Protein AF-A0A8S1SRR5-F1 (afdb_monomer_lite)

pLDDT: mean 72.09, std 14.15, range [48.25, 91.44]

Radius of gyration: 59.0 Å; chains: 1; bounding box: 134×41×173 Å

Organism: NCBI:txid43138

Structure (mmCIF, N/CA/C/O backbone):
data_AF-A0A8S1SRR5-F1
#
_entry.id   AF-A0A8S1SRR5-F1
#
loop_
_atom_site.group_PDB
_atom_site.id
_atom_site.type_symbol
_atom_site.label_atom_id
_atom_site.label_alt_id
_atom_site.label_comp_id
_atom_site.label_asym_id
_atom_site.label_entity_id
_atom_site.label_seq_id
_atom_site.pdbx_PDB_ins_code
_atom_site.Cartn_x
_atom_site.Cartn_y
_atom_site.Cartn_z
_atom_site.occupancy
_atom_site.B_iso_or_equiv
_atom_site.auth_seq_id
_atom_site.auth_comp_id
_atom_site.auth_asym_id
_atom_site.auth_atom_id
_atom_site.pdbx_PDB_model_num
ATOM 1 N N . MET A 1 1 ? -70.258 -29.137 89.336 1.00 55.59 1 MET A N 1
ATOM 2 C CA . MET A 1 1 ? -69.838 -29.211 87.916 1.00 55.59 1 MET A CA 1
ATOM 3 C C . MET A 1 1 ? -68.770 -28.181 87.494 1.00 55.59 1 MET A C 1
ATOM 5 O O . MET A 1 1 ? -68.240 -28.345 86.404 1.00 55.59 1 MET A O 1
ATOM 9 N N . SER A 1 2 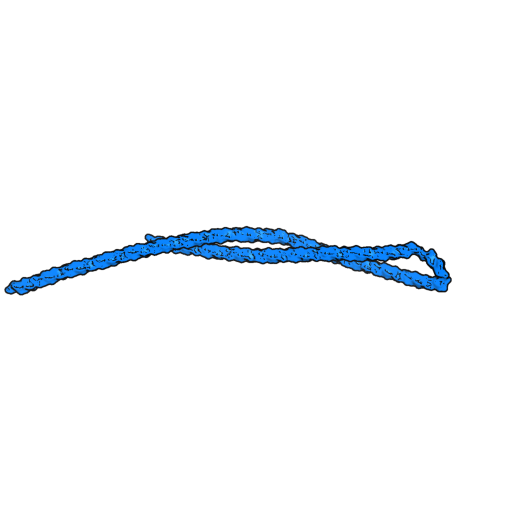? -68.366 -27.180 88.300 1.00 64.56 2 SER A N 1
ATOM 10 C CA . SER A 1 2 ? -67.502 -26.083 87.795 1.00 64.56 2 SER A CA 1
ATOM 11 C C . SER A 1 2 ? -66.008 -26.428 87.607 1.00 64.56 2 SER A C 1
ATOM 13 O O . SER A 1 2 ? -65.424 -26.042 86.601 1.00 64.56 2 SER A O 1
ATOM 15 N N . LYS A 1 3 ? -65.400 -27.259 88.471 1.00 63.78 3 LYS A N 1
ATOM 16 C CA . LYS A 1 3 ? -63.943 -27.543 88.429 1.00 63.78 3 LYS A CA 1
ATOM 17 C C . LYS A 1 3 ? -63.424 -28.133 87.105 1.00 63.78 3 LYS A C 1
ATOM 19 O O . LYS A 1 3 ? -62.281 -27.886 86.730 1.00 63.78 3 LYS A O 1
ATOM 24 N N . LYS A 1 4 ? -64.241 -28.915 86.386 1.00 69.44 4 LYS A N 1
ATOM 25 C CA . LYS A 1 4 ? -63.854 -29.544 85.105 1.00 69.44 4 LYS A CA 1
ATOM 26 C C . LYS A 1 4 ? -63.806 -28.520 83.960 1.00 69.44 4 LYS A C 1
ATOM 28 O O . LYS A 1 4 ? -62.911 -28.592 83.121 1.00 69.44 4 LYS A O 1
ATOM 33 N N . TYR A 1 5 ? -64.719 -27.547 83.982 1.00 71.50 5 TYR A N 1
ATOM 34 C CA . TYR A 1 5 ? -64.742 -26.419 83.050 1.00 71.50 5 TYR A CA 1
ATOM 35 C C . TYR A 1 5 ? -63.591 -25.443 83.316 1.00 71.50 5 TYR A C 1
ATOM 37 O O . TYR A 1 5 ? -62.945 -24.993 82.371 1.00 71.50 5 TYR A O 1
ATOM 45 N N . ASP A 1 6 ? -63.259 -25.197 84.585 1.00 74.75 6 ASP A N 1
ATOM 46 C CA . ASP A 1 6 ? -62.134 -24.331 84.961 1.00 74.75 6 ASP A CA 1
ATOM 47 C C . ASP A 1 6 ? -60.784 -24.914 84.504 1.00 74.75 6 ASP A C 1
ATOM 49 O O . ASP A 1 6 ? -59.963 -24.214 83.908 1.00 74.75 6 ASP A O 1
ATOM 53 N N . LEU A 1 7 ? -60.580 -26.227 84.670 1.00 79.50 7 LEU A N 1
ATOM 54 C CA . LEU A 1 7 ? -59.392 -26.939 84.177 1.00 79.50 7 LEU A CA 1
ATOM 55 C C . LEU A 1 7 ? -59.269 -26.916 82.646 1.00 79.50 7 LEU A C 1
ATOM 57 O O . LEU A 1 7 ? -58.166 -26.747 82.116 1.00 79.50 7 LEU A O 1
ATOM 61 N N . GLN A 1 8 ? -60.381 -27.074 81.924 1.00 81.62 8 GLN A N 1
ATOM 62 C CA . GLN A 1 8 ? -60.391 -26.952 80.463 1.00 81.62 8 GLN A CA 1
ATOM 63 C C . GLN A 1 8 ? -60.074 -25.523 80.020 1.00 81.62 8 GLN A C 1
ATOM 65 O O . GLN A 1 8 ? -59.258 -25.348 79.118 1.00 81.62 8 GLN A O 1
ATOM 70 N N . ARG A 1 9 ? -60.630 -24.508 80.691 1.00 80.69 9 ARG A N 1
ATOM 71 C CA . ARG A 1 9 ? -60.367 -23.091 80.408 1.00 80.69 9 ARG A CA 1
ATOM 72 C C . ARG A 1 9 ? -58.900 -22.718 80.636 1.00 80.69 9 ARG A C 1
ATOM 74 O O . ARG A 1 9 ? -58.311 -22.039 79.799 1.00 80.69 9 ARG A O 1
ATOM 81 N N . ILE A 1 10 ? -58.283 -23.215 81.711 1.00 84.62 10 ILE A N 1
ATOM 82 C CA . ILE A 1 10 ? -56.849 -23.020 81.989 1.00 84.62 10 ILE A CA 1
ATOM 83 C C . ILE A 1 10 ? -55.986 -23.666 80.894 1.00 84.62 10 ILE A C 1
ATOM 85 O O . ILE A 1 10 ? -55.061 -23.028 80.386 1.00 84.62 10 ILE A O 1
ATOM 89 N N . LYS A 1 11 ? -56.303 -24.900 80.473 1.00 88.31 11 LYS A N 1
ATOM 90 C CA . LYS A 1 11 ? -55.596 -25.570 79.365 1.00 88.31 11 LYS A CA 1
ATOM 91 C C . LYS A 1 11 ? -55.745 -24.810 78.045 1.00 88.31 11 LYS A C 1
ATOM 93 O O . LYS A 1 11 ? -54.753 -24.628 77.345 1.00 88.31 11 LYS A O 1
ATOM 98 N N . LEU A 1 12 ? -56.947 -24.328 77.730 1.00 86.62 12 LEU A N 1
ATOM 99 C CA . LEU A 1 12 ? -57.228 -23.571 76.506 1.00 86.62 12 LEU A CA 1
ATOM 100 C C . LEU A 1 12 ? -56.488 -22.229 76.479 1.00 86.62 12 LEU A C 1
ATOM 102 O O . LEU A 1 12 ? -55.897 -21.878 75.462 1.00 86.62 12 LEU A O 1
ATOM 106 N N . ASN A 1 13 ? -56.444 -21.517 77.607 1.00 90.31 13 ASN A N 1
ATOM 107 C CA . ASN A 1 13 ? -55.677 -20.277 77.732 1.00 90.31 13 ASN A CA 1
ATOM 108 C C . ASN A 1 13 ? -54.170 -20.519 77.586 1.00 90.31 13 ASN A C 1
ATOM 110 O O . ASN A 1 13 ? -53.487 -19.732 76.933 1.00 90.31 13 ASN A O 1
ATOM 114 N N . LYS A 1 14 ? -53.653 -21.628 78.131 1.00 91.12 14 LYS A N 1
ATOM 115 C CA . LYS A 1 14 ? -52.246 -22.020 77.962 1.00 91.12 14 LYS A CA 1
ATOM 116 C C . LYS A 1 14 ? -51.921 -22.352 76.502 1.00 91.12 14 LYS A C 1
ATOM 118 O O . LYS A 1 14 ? -50.908 -21.890 75.992 1.00 91.12 14 LYS A O 1
ATOM 123 N N . ILE A 1 15 ? -52.802 -23.080 75.813 1.00 90.06 15 ILE A N 1
ATOM 124 C CA . ILE A 1 15 ? -52.666 -23.365 74.375 1.00 90.06 15 ILE A CA 1
ATOM 125 C C . ILE A 1 15 ? -52.706 -22.069 73.557 1.00 90.06 15 ILE A C 1
ATOM 127 O O . ILE A 1 15 ? -51.853 -21.872 72.697 1.00 90.06 15 ILE A O 1
ATOM 131 N N . LYS A 1 16 ? -53.644 -21.160 73.849 1.00 90.56 16 LYS A N 1
ATOM 132 C CA . LYS A 1 16 ? -53.756 -19.860 73.171 1.00 9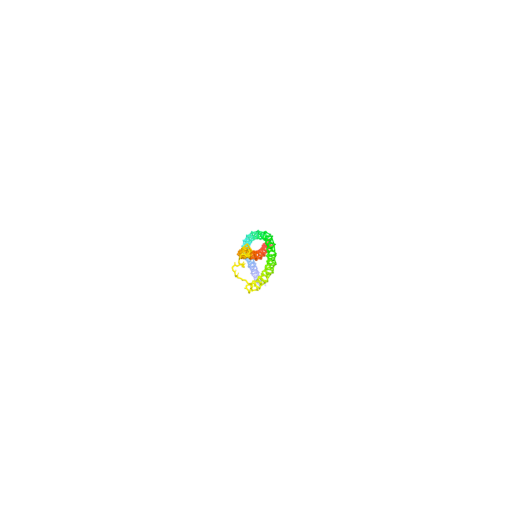0.56 16 LYS A CA 1
ATOM 133 C C . LYS A 1 16 ? -52.498 -19.007 73.355 1.00 90.56 16 LYS A C 1
ATOM 135 O O . LYS A 1 16 ? -52.005 -18.459 72.375 1.00 90.56 16 LYS A O 1
ATOM 140 N N . SER A 1 17 ? -51.973 -18.940 74.579 1.00 89.12 17 SER A N 1
ATOM 141 C CA . SER A 1 17 ? -50.723 -18.236 74.890 1.00 89.12 17 SER A CA 1
ATOM 142 C C . SER A 1 17 ? -49.547 -18.824 74.104 1.00 89.12 17 SER A C 1
ATOM 144 O O . SER A 1 17 ? -48.850 -18.102 73.398 1.00 89.12 17 SER A O 1
ATOM 146 N N . ASN A 1 18 ? -49.401 -20.154 74.115 1.00 90.50 18 ASN A N 1
ATOM 147 C CA . ASN A 1 18 ? -48.349 -20.836 73.363 1.00 90.50 18 ASN A CA 1
ATOM 148 C C . ASN A 1 18 ? -48.462 -20.582 71.851 1.00 90.50 18 ASN A C 1
ATOM 150 O O . ASN A 1 18 ? -47.459 -20.298 71.206 1.00 90.50 18 ASN A O 1
ATOM 154 N N . LEU A 1 19 ? -49.671 -20.643 71.279 1.00 90.69 19 LEU A N 1
ATOM 155 C CA . LEU A 1 19 ? -49.903 -20.351 69.859 1.00 90.69 19 LEU A CA 1
ATOM 156 C C . LEU A 1 19 ? -49.545 -18.905 69.503 1.00 90.69 19 LEU A C 1
ATOM 158 O O . LEU A 1 19 ? -48.938 -18.673 68.462 1.00 90.69 19 LEU A O 1
ATOM 162 N N . GLN A 1 20 ? -49.869 -17.937 70.364 1.00 89.62 20 GLN A N 1
ATOM 163 C CA . GLN A 1 20 ? -49.466 -16.543 70.163 1.00 89.62 20 GLN A CA 1
ATOM 164 C C . GLN A 1 20 ? -47.943 -16.388 70.179 1.00 89.62 20 GLN A C 1
ATOM 166 O O . GLN A 1 20 ? -47.402 -15.713 69.303 1.00 89.62 20 GLN A O 1
ATOM 171 N N . SER A 1 21 ? -47.249 -17.057 71.104 1.00 88.50 21 SER A N 1
ATOM 172 C CA . SER A 1 21 ? -45.784 -17.078 71.130 1.00 88.50 21 SER A CA 1
ATOM 173 C C . SER A 1 21 ? -45.191 -17.725 69.874 1.00 88.50 21 SER A C 1
ATOM 175 O O . SER A 1 21 ? -44.248 -17.180 69.310 1.00 88.50 21 SER A O 1
ATOM 177 N N . TYR A 1 22 ? -45.763 -18.828 69.377 1.00 90.44 22 TYR A N 1
ATOM 178 C CA . TYR A 1 22 ? -45.315 -19.454 68.125 1.00 90.44 22 TYR A CA 1
ATOM 179 C C . TYR A 1 22 ? -45.523 -18.548 66.910 1.00 90.44 22 TYR A C 1
ATOM 181 O O . TYR A 1 22 ? -44.626 -18.433 66.081 1.00 90.44 22 TYR A O 1
ATOM 189 N N . ILE A 1 23 ? -46.668 -17.868 66.813 1.00 88.31 23 ILE A N 1
ATOM 190 C CA . ILE A 1 23 ? -46.940 -16.916 65.726 1.00 88.31 23 ILE A CA 1
ATOM 191 C C . ILE A 1 23 ? -45.944 -15.752 65.764 1.00 88.31 23 ILE A C 1
ATOM 193 O O . ILE A 1 23 ? -45.425 -15.357 64.722 1.00 88.31 23 ILE A O 1
ATOM 197 N N . GLN A 1 24 ? -45.643 -15.215 66.951 1.00 87.75 24 GLN A N 1
ATOM 198 C CA . GLN A 1 24 ? -44.632 -14.165 67.106 1.00 87.75 24 GLN A CA 1
ATOM 199 C C . GLN A 1 24 ? -43.242 -14.647 66.689 1.00 87.75 24 GLN A C 1
ATOM 201 O O . GLN A 1 24 ? -42.544 -13.925 65.980 1.00 87.75 24 GLN A O 1
ATOM 206 N N . LEU A 1 25 ? -42.869 -15.869 67.076 1.00 89.88 25 LEU A N 1
ATOM 207 C CA . LEU A 1 25 ? -41.586 -16.465 66.718 1.00 89.88 25 LEU A CA 1
ATOM 208 C C . LEU A 1 25 ? -41.464 -16.655 65.200 1.00 89.88 25 LEU A C 1
ATOM 210 O O . LEU A 1 25 ? -40.480 -16.226 64.615 1.00 89.88 25 LEU A O 1
ATOM 214 N N . ILE A 1 26 ? -42.498 -17.201 64.551 1.00 87.19 26 ILE A N 1
ATOM 215 C CA . ILE A 1 26 ? -42.546 -17.388 63.091 1.00 87.19 26 ILE A CA 1
ATOM 216 C C . ILE A 1 26 ? -42.462 -16.043 62.362 1.00 87.19 26 ILE A C 1
ATOM 218 O O . ILE A 1 26 ? -41.683 -15.900 61.421 1.00 87.19 26 ILE A O 1
ATOM 222 N N . ASN A 1 27 ? -43.229 -15.040 62.801 1.00 88.00 27 ASN A N 1
ATOM 223 C CA . ASN A 1 27 ? -43.183 -13.706 62.204 1.00 88.00 27 ASN A CA 1
ATOM 224 C C . ASN A 1 27 ? -41.798 -13.071 62.345 1.00 88.00 27 ASN A C 1
ATOM 226 O O . ASN A 1 27 ? -41.310 -12.467 61.392 1.00 88.00 27 ASN A O 1
ATOM 230 N N . PHE A 1 28 ? -41.158 -13.228 63.506 1.00 90.19 28 PHE A N 1
ATOM 231 C CA . PHE A 1 28 ? -39.794 -12.761 63.724 1.00 90.19 28 PHE A CA 1
ATOM 232 C C . PHE A 1 28 ? -38.819 -13.449 62.762 1.00 90.19 28 PHE A C 1
ATOM 234 O O . PHE A 1 28 ? -38.109 -12.750 62.045 1.00 90.19 28 PHE A O 1
ATOM 241 N N . THR A 1 29 ? -38.862 -14.784 62.658 1.00 89.56 29 THR A N 1
ATOM 242 C CA . THR A 1 29 ? -37.992 -15.563 61.761 1.00 89.56 29 THR A CA 1
ATOM 243 C C . THR A 1 29 ? -38.164 -15.166 60.292 1.00 89.56 29 THR A C 1
ATOM 245 O O . THR A 1 29 ? -37.177 -14.897 59.609 1.00 89.56 29 THR A O 1
ATOM 248 N N . ILE A 1 30 ? -39.407 -15.040 59.810 1.00 89.12 30 ILE A N 1
ATOM 249 C CA . ILE A 1 30 ? -39.697 -14.633 58.423 1.00 89.12 30 ILE A CA 1
ATOM 250 C C . ILE A 1 30 ? -39.170 -13.220 58.139 1.00 89.12 30 ILE A C 1
ATOM 252 O O . ILE A 1 30 ? -38.653 -12.954 57.052 1.00 89.12 30 ILE A O 1
ATOM 256 N N . LEU A 1 31 ? -39.316 -12.292 59.088 1.00 88.25 31 LEU A N 1
ATOM 257 C CA . LEU A 1 31 ? -38.821 -10.924 58.930 1.00 88.25 31 LEU A CA 1
ATOM 258 C C . LEU A 1 31 ? -37.291 -10.879 58.897 1.00 88.25 31 LEU A C 1
ATOM 260 O O . LEU A 1 31 ? -36.741 -10.179 58.045 1.00 88.25 31 LEU A O 1
ATOM 264 N N . THR A 1 32 ? -36.612 -11.647 59.755 1.00 87.56 32 THR A N 1
ATOM 265 C CA . THR A 1 32 ? -35.145 -11.751 59.745 1.00 87.56 32 THR A CA 1
ATOM 266 C C . THR A 1 32 ? -34.622 -12.365 58.450 1.00 87.56 32 THR A C 1
ATOM 268 O O . THR A 1 32 ? -33.772 -11.762 57.804 1.00 87.56 32 THR A O 1
ATOM 271 N N . GLU A 1 33 ? -35.200 -13.473 57.978 1.00 86.56 33 GLU A N 1
ATOM 272 C CA . GLU A 1 33 ? -34.776 -14.108 56.721 1.00 86.56 33 GLU A CA 1
ATOM 273 C C . GLU A 1 33 ? -34.986 -13.191 55.509 1.00 86.56 33 GLU A C 1
ATOM 275 O O . GLU A 1 33 ? -34.150 -13.127 54.604 1.00 86.56 33 GLU A O 1
ATOM 280 N N . ARG A 1 34 ? -36.091 -12.433 55.483 1.00 87.31 34 ARG A N 1
ATOM 281 C CA . ARG A 1 34 ? -36.328 -11.425 54.440 1.00 87.31 34 ARG A CA 1
ATOM 282 C C . ARG A 1 34 ? -35.309 -10.291 54.506 1.00 87.31 34 ARG A C 1
ATOM 284 O O . ARG A 1 34 ? -34.843 -9.860 53.452 1.00 87.31 34 ARG A O 1
ATOM 291 N N . ALA A 1 35 ? -34.973 -9.809 55.701 1.00 85.75 35 ALA A N 1
ATOM 292 C CA . ALA A 1 35 ? -33.974 -8.759 55.884 1.00 85.75 35 ALA A CA 1
ATOM 293 C C . ALA A 1 35 ? -32.585 -9.217 55.410 1.00 85.75 35 ALA A C 1
ATOM 295 O O . ALA A 1 35 ? -31.948 -8.505 54.629 1.00 85.75 35 ALA A O 1
ATOM 296 N N . ASP A 1 36 ? -32.175 -10.433 55.774 1.00 89.00 36 ASP A N 1
ATOM 297 C CA . ASP A 1 36 ? -30.911 -11.033 55.336 1.00 89.00 36 ASP A CA 1
ATOM 298 C C . ASP A 1 36 ? -30.881 -11.218 53.812 1.00 89.00 36 ASP A C 1
ATOM 300 O O . ASP A 1 36 ? -29.907 -10.849 53.153 1.00 89.00 36 ASP A O 1
ATOM 304 N N . ASN A 1 37 ? -31.978 -11.695 53.210 1.00 90.31 37 ASN A N 1
ATOM 305 C CA . ASN A 1 37 ? -32.093 -11.836 51.755 1.00 90.31 37 ASN A CA 1
ATOM 306 C C . ASN A 1 37 ? -31.961 -10.482 51.032 1.00 90.31 37 ASN A C 1
ATOM 308 O O . ASN A 1 37 ? -31.253 -10.375 50.029 1.00 90.31 37 ASN A O 1
ATOM 312 N N . VAL A 1 38 ? -32.596 -9.427 51.555 1.00 88.62 38 VAL A N 1
ATOM 313 C CA . VAL A 1 38 ? -32.473 -8.061 51.016 1.00 88.62 38 VAL A CA 1
ATOM 314 C C . VAL A 1 38 ? -31.041 -7.544 51.153 1.00 88.62 38 VAL A C 1
ATOM 316 O O . VAL A 1 38 ? -30.519 -6.934 50.215 1.00 88.62 38 VAL A O 1
ATOM 319 N N . GLN A 1 39 ? -30.379 -7.800 52.281 1.00 91.12 39 GLN A N 1
ATOM 320 C CA . GLN A 1 39 ? -28.994 -7.392 52.503 1.00 91.12 39 GLN A CA 1
ATOM 321 C C . GLN A 1 39 ? -28.031 -8.099 51.543 1.00 91.12 39 GLN A C 1
ATOM 323 O O . GLN A 1 39 ? -27.199 -7.429 50.923 1.00 91.12 39 GLN A O 1
ATOM 328 N N . LEU A 1 40 ? -28.184 -9.412 51.357 1.00 87.75 40 LEU A N 1
ATOM 329 C CA . LEU A 1 40 ? -27.392 -10.199 50.411 1.00 87.75 40 LEU A CA 1
ATOM 330 C C . LEU A 1 40 ? -27.614 -9.730 48.970 1.00 87.75 40 LEU A C 1
ATOM 332 O O . LEU A 1 40 ? -26.646 -9.494 48.250 1.00 87.75 40 LEU A O 1
ATOM 336 N N . LYS A 1 41 ? -28.867 -9.483 48.563 1.00 88.25 41 LYS A N 1
ATOM 337 C CA . LYS A 1 41 ? -29.174 -8.904 47.242 1.00 88.25 41 LYS A CA 1
ATOM 338 C C . LYS A 1 41 ? -28.542 -7.527 47.056 1.00 88.25 41 LYS A C 1
ATOM 340 O O . LYS A 1 41 ? -27.978 -7.245 46.004 1.00 88.25 41 LYS A O 1
ATOM 345 N N . LYS A 1 42 ? -28.575 -6.669 48.080 1.00 88.38 42 LYS A N 1
ATOM 346 C CA . LYS A 1 42 ? -27.950 -5.338 48.030 1.00 88.38 42 LYS A CA 1
ATOM 347 C C . LYS A 1 42 ? -26.428 -5.424 47.909 1.00 88.38 42 LYS A C 1
ATOM 349 O O . LYS A 1 42 ? -25.829 -4.591 47.230 1.00 88.38 42 LYS A O 1
ATOM 354 N N . GLN A 1 43 ? -25.798 -6.399 48.562 1.00 86.69 43 GLN A N 1
ATOM 355 C CA . GLN A 1 43 ? -24.367 -6.664 48.402 1.00 86.69 43 GLN A CA 1
ATOM 356 C C . GLN A 1 43 ? -24.052 -7.187 46.996 1.00 86.69 43 GLN A C 1
ATOM 358 O O . GLN A 1 43 ? -23.150 -6.641 46.366 1.00 86.69 43 GLN A O 1
ATOM 363 N N . ALA A 1 44 ? -24.841 -8.135 46.478 1.00 84.06 44 ALA A N 1
ATOM 364 C CA . ALA A 1 44 ? -24.687 -8.681 45.129 1.00 84.06 44 ALA A CA 1
ATOM 365 C C . ALA A 1 44 ? -24.772 -7.588 44.045 1.00 84.06 44 ALA A C 1
ATOM 367 O O . ALA A 1 44 ? -23.864 -7.464 43.222 1.00 84.06 44 ALA A O 1
ATOM 368 N N . ILE A 1 45 ? -25.780 -6.710 44.122 1.00 82.75 45 ILE A N 1
ATOM 369 C CA . ILE A 1 45 ? -25.942 -5.570 43.201 1.00 82.75 45 ILE A CA 1
ATOM 370 C C . ILE A 1 45 ? -24.739 -4.617 43.278 1.00 82.75 45 ILE A C 1
ATOM 372 O O . ILE A 1 45 ? -24.255 -4.129 42.258 1.00 82.75 45 ILE A O 1
ATOM 376 N N . LYS A 1 46 ? -24.212 -4.349 44.483 1.00 84.00 46 LYS A N 1
ATOM 377 C CA . LYS A 1 46 ? -23.014 -3.507 44.644 1.00 84.00 46 LYS A CA 1
ATOM 378 C C . LYS A 1 46 ? -21.782 -4.139 43.999 1.00 84.00 46 LYS A C 1
ATOM 380 O O . LYS A 1 46 ? -21.021 -3.422 43.351 1.00 84.00 46 LYS A O 1
ATOM 385 N N . SER A 1 47 ? -21.573 -5.444 44.174 1.00 82.56 47 SER A N 1
ATOM 386 C CA . SER A 1 47 ? -20.455 -6.147 43.537 1.00 82.56 47 SER A CA 1
ATOM 387 C C . SER A 1 47 ? -20.580 -6.162 42.016 1.00 82.56 47 SER A C 1
ATOM 389 O O . SER A 1 47 ? -19.601 -5.864 41.335 1.00 82.56 47 SER A O 1
ATOM 391 N N . GLU A 1 48 ? -21.775 -6.409 41.478 1.00 83.88 48 GLU A N 1
ATOM 392 C CA . GLU A 1 48 ? -22.028 -6.354 40.034 1.00 83.88 48 GLU A CA 1
ATOM 393 C C . GLU A 1 48 ? -21.760 -4.955 39.470 1.00 83.88 48 GLU A C 1
ATOM 395 O O . GLU A 1 48 ? -21.051 -4.819 38.476 1.00 83.88 48 GLU A O 1
ATOM 400 N N . ALA A 1 49 ? -22.215 -3.896 40.146 1.00 80.69 49 ALA A N 1
ATOM 401 C CA . ALA A 1 49 ? -21.964 -2.521 39.713 1.00 80.69 49 ALA A CA 1
ATOM 402 C C . ALA A 1 49 ? -20.464 -2.167 39.662 1.00 80.69 49 ALA A C 1
ATOM 404 O O . ALA A 1 49 ? -20.038 -1.426 38.774 1.00 80.69 49 ALA A O 1
ATOM 405 N N . ILE A 1 50 ? -19.646 -2.692 40.585 1.00 85.94 50 ILE A N 1
ATOM 406 C CA . ILE A 1 50 ? -18.183 -2.510 40.562 1.00 85.94 50 ILE A CA 1
ATOM 407 C C . ILE A 1 50 ? -17.570 -3.234 39.357 1.00 85.94 50 ILE A C 1
ATOM 409 O O . ILE A 1 50 ? -16.711 -2.666 38.677 1.00 85.94 50 ILE A O 1
ATOM 413 N N . ILE A 1 51 ? -18.023 -4.458 39.073 1.00 85.06 51 ILE A N 1
ATOM 414 C CA . ILE A 1 51 ? -17.560 -5.248 37.925 1.00 85.06 51 ILE A CA 1
ATOM 415 C C . ILE A 1 51 ? -17.912 -4.536 36.615 1.00 85.06 51 ILE A C 1
ATOM 417 O O . ILE A 1 51 ? -17.023 -4.323 35.792 1.00 85.06 51 ILE A O 1
ATOM 421 N N . PHE A 1 52 ? -19.158 -4.083 36.450 1.00 83.19 52 PHE A N 1
ATOM 422 C CA . PHE A 1 52 ? -19.584 -3.349 35.255 1.00 83.19 52 PHE A CA 1
ATOM 423 C C . PHE A 1 52 ? -18.832 -2.031 35.077 1.00 83.19 52 PHE A C 1
ATOM 425 O O . PHE A 1 52 ? -18.450 -1.681 33.959 1.00 83.19 52 PHE A O 1
ATOM 432 N N . LYS A 1 53 ? -18.555 -1.311 36.171 1.00 85.62 53 LYS A N 1
ATOM 433 C CA . LYS A 1 53 ? -17.738 -0.094 36.116 1.00 85.62 53 LYS A CA 1
ATOM 434 C C . LYS A 1 53 ? -16.325 -0.391 35.614 1.00 85.62 53 LYS A C 1
ATOM 436 O O . LYS A 1 53 ? -15.845 0.312 34.730 1.00 85.62 53 LYS A O 1
ATOM 441 N N . LYS A 1 54 ? -15.690 -1.449 36.126 1.00 87.00 54 LYS A N 1
ATOM 442 C CA . LYS A 1 54 ? -14.360 -1.867 35.670 1.00 87.00 54 LYS A CA 1
ATOM 443 C C . LYS A 1 54 ? -14.374 -2.275 34.194 1.00 87.00 54 LYS A C 1
ATOM 445 O O . LYS A 1 54 ? -13.568 -1.768 33.427 1.00 87.00 54 LYS A O 1
ATOM 450 N N . GLN A 1 55 ? -15.339 -3.099 33.780 1.00 84.31 55 GLN A N 1
ATOM 451 C CA . GLN A 1 55 ? -15.505 -3.502 32.378 1.00 84.31 55 GLN A CA 1
ATOM 452 C C . GLN A 1 55 ? -15.693 -2.297 31.447 1.00 84.31 55 GLN A C 1
ATOM 454 O O . GLN A 1 55 ? -15.123 -2.259 30.361 1.00 84.31 55 GLN A O 1
ATOM 459 N N . LYS A 1 56 ? -16.452 -1.282 31.875 1.00 85.38 56 LYS A N 1
ATOM 460 C CA . LYS A 1 56 ? -16.623 -0.029 31.129 1.00 85.38 56 LYS A CA 1
ATOM 461 C C . LYS A 1 56 ? -15.308 0.731 30.966 1.00 85.38 56 LYS A C 1
ATOM 463 O O . LYS A 1 56 ? -15.041 1.242 29.877 1.00 85.38 56 LYS A O 1
ATOM 468 N N . ASP A 1 57 ? -14.516 0.837 32.028 1.00 87.56 57 ASP A N 1
ATOM 469 C CA . ASP A 1 57 ? -13.220 1.515 31.978 1.00 87.56 57 ASP A CA 1
ATOM 470 C C . ASP A 1 57 ? -12.235 0.748 31.077 1.00 87.56 57 ASP A C 1
ATOM 472 O O . ASP A 1 57 ? -11.567 1.364 30.244 1.00 87.56 57 ASP A O 1
ATOM 476 N N . ASP A 1 58 ? -12.226 -0.585 31.155 1.00 88.56 58 ASP A N 1
ATOM 477 C CA . ASP A 1 58 ? -11.412 -1.459 30.302 1.00 88.56 58 ASP A CA 1
ATOM 478 C C . ASP A 1 58 ? -11.791 -1.303 28.816 1.00 88.56 58 ASP A C 1
ATOM 480 O O . ASP A 1 58 ? -10.926 -1.014 27.986 1.00 88.56 58 ASP A O 1
ATOM 484 N N . ILE A 1 59 ? -13.089 -1.354 28.487 1.00 83.25 59 ILE A N 1
ATOM 485 C CA . ILE A 1 59 ? -13.613 -1.115 27.129 1.00 83.25 59 ILE A CA 1
ATOM 486 C C . ILE A 1 59 ? -13.223 0.277 26.615 1.00 83.25 59 ILE A C 1
ATOM 488 O O . ILE A 1 59 ? -12.828 0.444 25.459 1.00 83.25 59 ILE A O 1
ATOM 492 N N . LYS A 1 60 ? -13.319 1.306 27.463 1.00 87.38 60 LYS A N 1
ATOM 493 C CA . LYS A 1 60 ? -12.952 2.676 27.086 1.00 87.38 60 LYS A CA 1
ATOM 494 C C . LYS A 1 60 ? -11.455 2.793 26.791 1.00 87.38 60 LYS A C 1
ATOM 496 O O . LYS A 1 60 ? -11.074 3.494 25.850 1.00 87.38 60 LYS A O 1
ATOM 501 N N . ASN A 1 61 ? -10.619 2.118 27.574 1.00 91.19 61 ASN A N 1
ATOM 502 C CA . ASN A 1 61 ? -9.176 2.086 27.361 1.00 91.19 61 ASN A CA 1
ATOM 503 C C . ASN A 1 61 ? -8.824 1.362 26.059 1.00 91.19 61 ASN A C 1
ATOM 505 O O . ASN A 1 61 ? -8.076 1.910 25.249 1.00 91.19 61 ASN A O 1
ATOM 509 N N . GLU A 1 62 ? -9.420 0.198 25.806 1.00 88.81 62 GLU A N 1
ATOM 510 C CA . GLU A 1 62 ? -9.214 -0.562 24.569 1.00 88.81 62 GLU A CA 1
ATOM 511 C C . GLU A 1 62 ? -9.664 0.235 23.334 1.00 88.81 62 GLU A C 1
ATOM 513 O O . GLU A 1 62 ? -8.919 0.363 22.357 1.00 88.81 62 GLU A O 1
ATOM 518 N N . LYS A 1 63 ? -10.824 0.900 23.414 1.00 87.00 63 LYS A N 1
ATOM 519 C CA . LYS A 1 63 ? -11.299 1.808 22.363 1.00 87.00 63 LYS A CA 1
ATOM 520 C C . LYS A 1 63 ? -10.284 2.917 22.066 1.00 87.00 63 LYS A C 1
ATOM 522 O O . LYS A 1 63 ? -10.029 3.218 20.900 1.00 87.00 63 LYS A O 1
ATOM 527 N N . ASN A 1 64 ? -9.699 3.536 23.093 1.00 90.75 64 ASN A N 1
ATOM 528 C CA . ASN A 1 64 ? -8.707 4.599 22.906 1.00 90.75 64 ASN A CA 1
ATOM 529 C C . ASN A 1 64 ? -7.446 4.095 22.191 1.00 90.75 64 ASN A C 1
ATOM 531 O O . ASN A 1 64 ? -6.930 4.803 21.322 1.00 90.75 64 ASN A O 1
ATOM 535 N N . VAL A 1 65 ? -6.978 2.886 22.516 1.00 91.44 65 VAL A N 1
ATOM 536 C CA . VAL A 1 65 ? -5.840 2.248 21.831 1.00 91.44 65 VAL A CA 1
ATOM 537 C C . VAL A 1 65 ? -6.152 2.071 20.345 1.00 91.44 65 VAL A C 1
ATOM 539 O O . VAL A 1 65 ? -5.399 2.551 19.499 1.00 91.44 65 VAL A O 1
ATOM 542 N N . ILE A 1 66 ? -7.318 1.513 20.016 1.00 83.00 66 ILE A N 1
ATOM 543 C CA . ILE A 1 66 ? -7.746 1.297 18.625 1.00 83.00 66 ILE A CA 1
ATOM 544 C C . ILE A 1 66 ? -7.895 2.620 17.862 1.00 83.00 66 ILE A C 1
ATOM 546 O O . ILE A 1 66 ? -7.522 2.722 16.691 1.00 83.00 66 ILE A O 1
ATOM 550 N N . VAL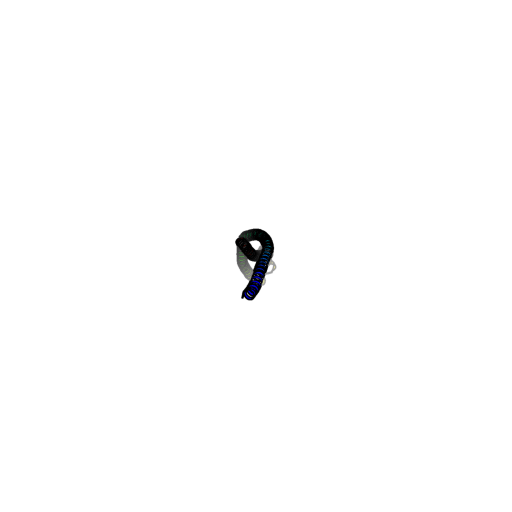 A 1 67 ? -8.403 3.674 18.507 1.00 89.12 67 VAL A N 1
ATOM 551 C CA . VAL A 1 67 ? -8.491 5.011 17.895 1.00 89.12 67 VAL A CA 1
ATOM 552 C C . VAL A 1 67 ? -7.100 5.570 17.581 1.00 89.12 67 VAL A C 1
ATOM 554 O O . VAL A 1 67 ? -6.909 6.179 16.523 1.00 89.12 67 VAL A O 1
ATOM 557 N N . GLN A 1 68 ? -6.121 5.375 18.467 1.00 90.94 68 GLN A N 1
ATOM 558 C CA . GLN A 1 68 ? -4.738 5.784 18.211 1.00 90.94 68 GLN A CA 1
ATOM 559 C C . GLN A 1 68 ? -4.111 4.976 17.069 1.00 90.94 68 GLN A C 1
ATOM 561 O O . GLN A 1 68 ? -3.464 5.565 16.202 1.00 90.94 68 GLN A O 1
ATOM 566 N N . GLU A 1 69 ? -4.338 3.664 17.020 1.00 88.56 69 GLU A N 1
ATOM 567 C CA . GLU A 1 69 ? -3.896 2.809 15.912 1.00 88.56 69 GLU A CA 1
ATOM 568 C C . GLU A 1 69 ? -4.507 3.247 14.577 1.00 88.56 69 GLU A C 1
ATOM 570 O O . GLU A 1 69 ? -3.786 3.420 13.598 1.00 88.56 69 GLU A O 1
ATOM 575 N N . ASN A 1 70 ? -5.805 3.559 14.541 1.00 87.62 70 ASN A N 1
ATOM 576 C CA . ASN A 1 70 ? -6.470 4.060 13.336 1.00 87.62 70 ASN A CA 1
ATOM 577 C C . ASN A 1 70 ? -5.855 5.385 12.848 1.00 87.62 70 ASN A C 1
ATOM 579 O O . ASN A 1 70 ? -5.654 5.579 11.648 1.00 87.62 70 ASN A O 1
ATOM 583 N N . ARG A 1 71 ? -5.480 6.291 13.765 1.00 89.50 71 ARG A N 1
ATOM 584 C CA . ARG A 1 71 ? -4.761 7.526 13.399 1.00 89.50 71 ARG A CA 1
ATOM 585 C C . ARG A 1 71 ? -3.399 7.231 12.770 1.00 89.50 71 ARG A C 1
ATOM 587 O O . ARG A 1 71 ? -3.071 7.873 11.775 1.00 89.50 71 ARG A O 1
ATOM 594 N N . LYS A 1 72 ? -2.646 6.267 13.311 1.00 89.12 72 LYS A N 1
ATOM 595 C CA . LYS A 1 72 ? -1.356 5.837 12.744 1.00 89.12 72 LYS A CA 1
ATOM 596 C C . LYS A 1 72 ? -1.538 5.251 11.346 1.00 89.12 72 LYS A C 1
ATOM 598 O O . LYS A 1 72 ? -0.900 5.728 10.415 1.00 89.12 72 LYS A O 1
ATOM 603 N N . ILE A 1 73 ? -2.481 4.324 11.166 1.00 80.19 73 ILE A N 1
ATOM 604 C CA . ILE A 1 73 ? -2.773 3.737 9.847 1.00 80.19 73 ILE A CA 1
ATOM 605 C C . ILE A 1 73 ? -3.203 4.818 8.850 1.00 80.19 73 ILE A C 1
ATOM 607 O O . ILE A 1 73 ? -2.756 4.819 7.708 1.00 80.19 73 ILE A O 1
ATOM 611 N N . LYS A 1 74 ? -4.019 5.792 9.269 1.00 87.88 74 LYS A N 1
ATOM 612 C CA . LYS A 1 74 ? -4.399 6.921 8.408 1.00 87.88 74 LYS A CA 1
ATOM 613 C C . LYS A 1 74 ? -3.184 7.746 7.959 1.00 87.88 74 LYS A C 1
ATOM 615 O O . LYS A 1 74 ? -3.125 8.147 6.802 1.00 87.88 74 LYS A O 1
ATOM 620 N N . GLN A 1 75 ? -2.230 8.005 8.853 1.00 89.69 75 GLN A N 1
ATOM 621 C CA . GLN A 1 75 ? -0.988 8.703 8.502 1.00 89.69 75 GLN A CA 1
ATOM 622 C C . GLN A 1 75 ? -0.129 7.876 7.542 1.00 89.69 75 GLN A C 1
ATOM 624 O O . GLN A 1 75 ? 0.396 8.425 6.576 1.00 89.69 75 GLN A O 1
ATOM 629 N N . GLU A 1 76 ? -0.026 6.565 7.764 1.00 84.00 76 GLU A N 1
ATOM 630 C CA . GLU A 1 76 ? 0.687 5.667 6.856 1.00 84.00 76 GLU A CA 1
ATOM 631 C C . GLU A 1 76 ? 0.051 5.657 5.463 1.00 84.00 76 GLU A C 1
ATOM 633 O O . GLU A 1 76 ? 0.778 5.795 4.482 1.00 84.00 76 GLU A O 1
ATOM 638 N N . ILE A 1 77 ? -1.283 5.587 5.358 1.00 80.75 77 ILE A N 1
ATOM 639 C CA . ILE A 1 77 ? -1.999 5.678 4.073 1.00 80.75 77 ILE A CA 1
ATOM 640 C C . ILE A 1 77 ? -1.594 6.944 3.317 1.00 80.75 77 ILE A C 1
ATOM 642 O O . ILE A 1 77 ? -1.186 6.830 2.167 1.00 80.75 77 ILE A O 1
ATOM 646 N N . ASN A 1 78 ? -1.627 8.117 3.959 1.00 87.88 78 ASN A N 1
ATOM 647 C CA . ASN A 1 78 ? -1.246 9.373 3.304 1.00 87.88 78 ASN A CA 1
ATOM 648 C C . ASN A 1 78 ? 0.199 9.327 2.773 1.00 87.88 78 ASN A C 1
ATOM 650 O O . ASN A 1 78 ? 0.451 9.684 1.627 1.00 87.88 78 ASN A O 1
ATOM 654 N N . ILE A 1 79 ? 1.144 8.821 3.576 1.00 87.75 79 ILE A N 1
ATOM 655 C CA . ILE A 1 79 ? 2.552 8.680 3.164 1.00 87.75 79 ILE A CA 1
ATOM 656 C C . ILE A 1 79 ? 2.677 7.759 1.942 1.00 87.75 79 ILE A C 1
ATOM 658 O O . ILE A 1 79 ? 3.489 8.007 1.047 1.00 87.75 79 ILE A O 1
ATOM 662 N N . TRP A 1 80 ? 1.915 6.667 1.904 1.00 80.44 80 TRP A N 1
ATOM 663 C CA . TRP A 1 80 ? 1.940 5.731 0.784 1.00 80.44 80 TRP A CA 1
ATOM 664 C C . TRP A 1 80 ? 1.227 6.278 -0.458 1.00 80.44 80 TRP A C 1
ATOM 666 O O . TRP A 1 80 ? 1.697 6.019 -1.565 1.00 80.44 80 TRP A O 1
ATOM 676 N N . GLU A 1 81 ? 0.167 7.069 -0.299 1.00 86.56 81 GLU A N 1
ATOM 677 C CA . GLU A 1 81 ? -0.505 7.771 -1.401 1.00 86.56 81 GLU A CA 1
ATOM 678 C C . GLU A 1 81 ? 0.427 8.814 -2.038 1.00 86.56 81 GLU A C 1
ATOM 680 O O . GLU A 1 81 ? 0.562 8.834 -3.264 1.00 86.56 81 GLU A O 1
ATOM 685 N N . ASP A 1 82 ? 1.174 9.577 -1.234 1.00 87.62 82 ASP A N 1
ATOM 686 C CA . ASP A 1 82 ? 2.188 10.519 -1.729 1.00 87.62 82 ASP A CA 1
ATOM 687 C C . ASP A 1 82 ? 3.313 9.797 -2.488 1.00 87.62 82 ASP A C 1
ATOM 689 O O . ASP A 1 82 ? 3.727 10.213 -3.575 1.00 87.62 82 ASP A O 1
ATOM 693 N N . LYS A 1 83 ? 3.804 8.671 -1.950 1.00 82.75 83 LYS A N 1
ATOM 694 C CA . LYS A 1 83 ? 4.809 7.833 -2.629 1.00 82.75 83 LYS A CA 1
ATOM 695 C C . LYS A 1 83 ? 4.289 7.283 -3.953 1.00 82.75 83 LYS A C 1
ATOM 697 O O . LYS A 1 83 ? 5.024 7.300 -4.940 1.00 82.75 83 LYS A O 1
ATOM 702 N N . HIS A 1 84 ? 3.044 6.811 -3.979 1.00 86.44 84 HIS A N 1
ATOM 703 C CA . HIS A 1 84 ? 2.402 6.327 -5.195 1.00 86.44 84 HIS A CA 1
ATOM 704 C C . HIS A 1 84 ? 2.284 7.450 -6.233 1.00 86.44 84 HIS A C 1
ATOM 706 O O . HIS A 1 84 ? 2.702 7.268 -7.375 1.00 86.44 84 HIS A O 1
ATOM 712 N N . HIS A 1 85 ? 1.812 8.635 -5.836 1.00 87.44 85 HIS A N 1
ATOM 713 C CA . HIS A 1 85 ? 1.698 9.787 -6.730 1.00 87.44 85 HIS A CA 1
ATOM 714 C C . HIS A 1 85 ? 3.050 10.190 -7.337 1.00 87.44 85 HIS A C 1
ATOM 716 O O . HIS A 1 85 ? 3.161 10.360 -8.553 1.00 87.44 85 HIS A O 1
ATOM 722 N N . ASN A 1 86 ? 4.097 10.267 -6.512 1.00 83.69 86 ASN A N 1
ATOM 723 C CA . ASN A 1 86 ? 5.448 10.566 -6.982 1.00 83.69 86 ASN A CA 1
ATOM 724 C C . ASN A 1 86 ? 5.958 9.511 -7.972 1.00 83.69 86 ASN A C 1
ATOM 726 O O . ASN A 1 86 ? 6.548 9.865 -8.991 1.00 83.69 86 ASN A O 1
ATOM 730 N N . LEU A 1 87 ? 5.701 8.224 -7.720 1.00 80.50 87 LEU A N 1
ATOM 731 C CA . LEU A 1 87 ? 6.128 7.158 -8.625 1.00 80.50 87 LEU A CA 1
ATOM 732 C C . LEU A 1 87 ? 5.366 7.188 -9.959 1.00 80.50 87 LEU A C 1
ATOM 734 O O . LEU A 1 87 ? 5.982 6.999 -11.007 1.00 80.50 87 LEU A O 1
ATOM 738 N N . VAL A 1 88 ? 4.062 7.482 -9.939 1.00 83.44 88 VAL A N 1
ATOM 739 C CA . VAL A 1 88 ? 3.259 7.695 -11.156 1.00 83.44 88 VAL A CA 1
ATOM 740 C C . VAL A 1 88 ? 3.802 8.874 -11.962 1.00 83.44 88 VAL A C 1
ATOM 742 O O . VAL A 1 88 ? 3.963 8.763 -13.177 1.00 83.44 88 VAL A O 1
ATOM 745 N N . LYS A 1 89 ? 4.151 9.982 -11.301 1.00 84.44 89 LYS A N 1
ATOM 746 C CA . LYS A 1 89 ? 4.755 11.143 -11.964 1.00 84.44 89 LYS A CA 1
ATOM 747 C C . LYS A 1 89 ? 6.102 10.792 -12.607 1.00 84.44 89 LYS A C 1
ATOM 749 O O . LYS A 1 89 ? 6.308 11.079 -13.783 1.00 84.44 89 LYS A O 1
ATOM 754 N N . CYS A 1 90 ? 6.977 10.090 -11.886 1.00 77.88 90 CYS A N 1
ATOM 755 C CA . CYS A 1 90 ? 8.241 9.588 -12.434 1.00 77.88 90 CYS A CA 1
ATOM 756 C C . CYS A 1 90 ? 8.027 8.647 -13.636 1.00 77.88 90 CYS A C 1
ATOM 758 O O . CYS A 1 90 ? 8.790 8.686 -14.604 1.00 77.88 90 CYS A O 1
ATOM 760 N N . ALA A 1 91 ? 6.989 7.806 -13.600 1.00 75.38 91 ALA A N 1
ATOM 761 C CA . ALA A 1 91 ? 6.627 6.932 -14.716 1.00 75.38 91 ALA A CA 1
ATOM 762 C C . ALA A 1 91 ? 6.202 7.743 -15.955 1.00 75.38 91 ALA A C 1
ATOM 764 O O . ALA A 1 91 ? 6.695 7.492 -17.054 1.00 75.38 91 ALA A O 1
ATOM 765 N N . ALA A 1 92 ? 5.359 8.761 -15.770 1.00 78.00 92 ALA A N 1
ATOM 766 C CA . ALA A 1 92 ? 4.893 9.629 -16.850 1.00 78.00 92 ALA A CA 1
ATOM 767 C C . ALA A 1 92 ? 6.029 10.451 -17.485 1.00 78.00 92 ALA A C 1
ATOM 769 O O . ALA A 1 92 ? 6.046 10.652 -18.693 1.00 78.00 92 ALA A O 1
ATOM 770 N N . GLU A 1 93 ? 7.017 10.890 -16.700 1.00 77.19 93 GLU A N 1
ATOM 771 C CA . GLU A 1 93 ? 8.182 11.631 -17.209 1.00 77.19 93 GLU A CA 1
ATOM 772 C C . GLU A 1 93 ? 9.204 10.738 -17.933 1.00 77.19 93 GLU A C 1
ATOM 774 O O . GLU A 1 93 ? 9.965 11.209 -18.785 1.00 77.19 93 GLU A O 1
ATOM 779 N N . THR A 1 94 ? 9.251 9.446 -17.600 1.00 68.56 94 THR A N 1
ATOM 780 C CA . THR A 1 94 ? 10.141 8.482 -18.264 1.00 68.56 94 THR A CA 1
ATOM 781 C C . THR A 1 94 ? 9.551 7.952 -19.565 1.00 68.56 94 THR A C 1
ATOM 783 O O . THR A 1 94 ? 10.305 7.625 -20.478 1.00 68.56 94 THR A O 1
ATOM 786 N N . GLU A 1 95 ? 8.227 7.910 -19.702 1.00 71.25 95 GLU A N 1
ATOM 787 C CA . GLU A 1 95 ? 7.548 7.424 -20.903 1.00 71.25 95 GLU A CA 1
ATOM 788 C C . GLU A 1 95 ? 7.952 8.138 -22.214 1.00 71.25 95 GLU A C 1
ATOM 790 O O . GLU A 1 95 ? 8.411 7.430 -23.119 1.00 71.25 95 GLU A O 1
ATOM 795 N N . PRO A 1 96 ? 7.910 9.484 -22.323 1.00 70.44 96 PRO A N 1
ATOM 796 C CA . PRO A 1 96 ? 8.259 10.198 -23.553 1.00 70.44 96 PRO A CA 1
ATOM 797 C C . PRO A 1 96 ? 9.751 10.118 -23.891 1.00 70.44 96 PRO A C 1
ATOM 799 O O . PRO A 1 96 ? 10.112 10.115 -25.063 1.00 70.44 96 PRO A O 1
ATOM 802 N N . LYS A 1 97 ? 10.629 10.002 -22.884 1.00 67.88 97 LYS A N 1
ATOM 803 C CA . LYS A 1 97 ? 12.080 9.864 -23.102 1.00 67.88 97 LYS A CA 1
ATOM 804 C C . LYS A 1 97 ? 12.426 8.564 -23.825 1.00 67.88 97 LYS A C 1
ATOM 806 O O . LYS A 1 97 ? 13.297 8.552 -24.686 1.00 67.88 97 LYS A O 1
ATOM 811 N N . VAL A 1 98 ? 11.728 7.476 -23.502 1.00 65.81 98 VAL A N 1
ATOM 812 C CA . VAL A 1 98 ? 11.943 6.193 -24.184 1.00 65.81 98 VAL A CA 1
ATOM 813 C C . VAL A 1 98 ? 11.375 6.213 -25.604 1.00 65.81 98 VAL A C 1
ATOM 815 O O . VAL A 1 98 ? 11.992 5.631 -26.491 1.00 65.81 98 VAL A O 1
ATOM 818 N N . GLU A 1 99 ? 10.232 6.870 -25.843 1.00 68.50 99 GLU A N 1
ATOM 819 C CA . GLU A 1 99 ? 9.670 6.954 -27.202 1.00 68.50 99 GLU A CA 1
ATOM 820 C C . GLU A 1 99 ? 10.556 7.818 -28.111 1.00 68.50 99 GLU A C 1
ATOM 822 O O . GLU A 1 99 ? 10.931 7.374 -29.190 1.00 68.50 99 GLU A O 1
ATOM 827 N N . ALA A 1 100 ? 11.026 8.971 -27.621 1.00 66.94 100 ALA A N 1
ATOM 828 C CA . ALA A 1 100 ? 11.993 9.801 -28.341 1.00 66.94 100 ALA A CA 1
ATOM 829 C C . ALA A 1 100 ? 13.296 9.041 -28.648 1.00 66.94 100 ALA A C 1
ATOM 831 O O . ALA A 1 100 ? 13.827 9.122 -29.755 1.00 66.94 100 ALA A O 1
ATOM 832 N N . ASN A 1 101 ? 13.794 8.242 -27.697 1.00 62.47 101 ASN A N 1
ATOM 833 C CA . ASN A 1 101 ? 14.953 7.396 -27.954 1.00 62.47 101 ASN A CA 1
ATOM 834 C C . ASN A 1 101 ? 14.652 6.349 -29.029 1.00 62.47 101 ASN A C 1
ATOM 836 O O . ASN A 1 101 ? 15.496 6.124 -29.893 1.00 62.47 101 ASN A O 1
ATOM 840 N N . LYS A 1 102 ? 13.487 5.699 -29.005 1.00 67.94 102 LYS A N 1
ATOM 841 C CA . LYS A 1 102 ? 13.085 4.694 -30.001 1.00 67.94 102 LYS A CA 1
ATOM 842 C C . LYS A 1 102 ? 13.024 5.279 -31.417 1.00 67.94 102 LYS A C 1
ATOM 844 O O . LYS A 1 102 ? 13.474 4.617 -32.350 1.00 67.94 102 LYS A O 1
ATOM 849 N N . ASP A 1 103 ? 12.560 6.515 -31.564 1.00 69.19 103 ASP A N 1
ATOM 850 C CA . ASP A 1 103 ? 12.569 7.218 -32.850 1.00 69.19 103 ASP A CA 1
ATOM 851 C C . ASP A 1 103 ? 13.999 7.484 -33.345 1.00 69.19 103 ASP A C 1
ATOM 853 O O . ASP A 1 103 ? 14.304 7.229 -34.511 1.00 69.19 103 ASP A O 1
ATOM 857 N N . LEU A 1 104 ? 14.915 7.866 -32.446 1.00 64.19 104 LEU A N 1
ATOM 858 C CA . LEU A 1 104 ? 16.346 7.984 -32.766 1.00 64.19 104 LEU A CA 1
ATOM 859 C C . LEU A 1 104 ? 16.980 6.639 -33.175 1.00 64.19 104 LEU A C 1
ATOM 861 O O . LEU A 1 104 ? 17.854 6.614 -34.044 1.00 64.19 104 LEU A O 1
ATOM 865 N N . ALA A 1 105 ? 16.537 5.513 -32.597 1.00 60.25 105 ALA A N 1
ATOM 866 C CA . ALA A 1 105 ? 16.961 4.173 -33.031 1.00 60.25 105 ALA A CA 1
ATOM 867 C C . ALA A 1 105 ? 16.590 3.918 -34.484 1.00 60.25 105 ALA A C 1
ATOM 869 O O . ALA A 1 105 ? 17.429 3.500 -35.280 1.00 60.25 105 ALA A O 1
ATOM 870 N N . ASN A 1 106 ? 15.317 4.160 -34.802 1.00 70.31 106 ASN A N 1
ATOM 871 C CA . ASN A 1 106 ? 14.771 3.899 -36.122 1.00 70.31 106 ASN A CA 1
ATOM 872 C C . ASN A 1 106 ? 15.488 4.762 -37.167 1.00 70.31 106 ASN A C 1
ATOM 874 O O . ASN A 1 106 ? 15.893 4.245 -38.207 1.00 70.31 106 ASN A O 1
ATOM 878 N N . GLU A 1 107 ? 15.749 6.038 -36.859 1.00 68.44 107 GLU A N 1
ATOM 879 C CA . GLU A 1 107 ? 16.524 6.920 -37.741 1.00 68.44 107 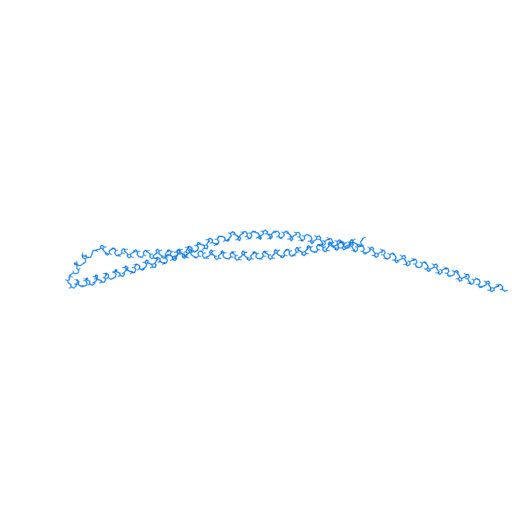GLU A CA 1
ATOM 880 C C . GLU A 1 107 ? 17.958 6.396 -37.962 1.00 68.44 107 GLU A C 1
ATOM 882 O O . GLU A 1 107 ? 18.480 6.420 -39.083 1.00 68.44 107 GLU A O 1
ATOM 887 N N . SER A 1 108 ? 18.605 5.880 -36.912 1.00 63.97 108 SER A N 1
ATOM 888 C CA . SER A 1 108 ? 19.947 5.290 -37.006 1.00 63.97 108 SER A CA 1
ATOM 889 C C . SER A 1 108 ? 19.965 4.023 -37.873 1.00 63.97 108 SER A C 1
ATOM 891 O O . SER A 1 108 ? 20.824 3.879 -38.752 1.00 63.97 108 SER A O 1
ATOM 893 N N . ASP A 1 109 ? 18.984 3.136 -37.700 1.00 68.62 109 ASP A N 1
ATOM 894 C CA . ASP A 1 109 ? 18.838 1.911 -38.492 1.00 68.62 109 ASP A CA 1
ATOM 895 C C . ASP A 1 109 ? 18.553 2.211 -39.971 1.00 68.62 109 ASP A C 1
ATOM 897 O O . ASP A 1 109 ? 19.131 1.584 -40.871 1.00 68.62 109 ASP A O 1
ATOM 901 N N . GLU A 1 110 ? 17.712 3.207 -40.251 1.00 72.94 110 GLU A N 1
ATOM 902 C CA . GLU A 1 110 ? 17.453 3.685 -41.610 1.00 72.94 110 GLU A CA 1
ATOM 903 C C . GLU A 1 110 ? 18.722 4.248 -42.261 1.00 72.94 110 GLU A C 1
ATOM 905 O O . GLU A 1 110 ? 19.059 3.867 -43.393 1.00 72.94 110 GLU A O 1
ATOM 910 N N . ARG A 1 111 ? 19.493 5.073 -41.538 1.00 68.00 111 ARG A N 1
ATOM 911 C CA . ARG A 1 111 ? 20.795 5.578 -42.011 1.00 68.00 111 ARG A CA 1
ATOM 912 C C . ARG A 1 111 ? 21.778 4.445 -42.289 1.00 68.00 111 ARG A C 1
ATOM 914 O O . ARG A 1 111 ? 22.418 4.436 -43.346 1.00 68.00 111 ARG A O 1
ATOM 921 N N . LEU A 1 112 ? 21.886 3.466 -41.391 1.00 67.62 112 LEU A N 1
ATOM 922 C CA . LEU A 1 112 ? 22.755 2.298 -41.563 1.00 67.62 112 LEU A CA 1
ATOM 923 C C . LEU A 1 112 ? 22.374 1.507 -42.825 1.00 67.62 112 LEU A C 1
ATOM 925 O O . LEU A 1 112 ? 23.245 1.105 -43.607 1.00 67.62 112 LEU A O 1
ATOM 929 N N . ASN A 1 113 ? 21.079 1.291 -43.048 1.00 69.69 113 ASN A N 1
ATOM 930 C CA . ASN A 1 113 ? 20.582 0.581 -44.224 1.00 69.69 113 ASN A CA 1
ATOM 931 C C . ASN A 1 113 ? 20.851 1.358 -45.519 1.00 69.69 113 ASN A C 1
ATOM 933 O O . ASN A 1 113 ? 21.321 0.763 -46.497 1.00 69.69 113 ASN A O 1
ATOM 937 N N . GLY A 1 114 ? 20.664 2.680 -45.511 1.00 68.69 114 GLY A N 1
ATOM 938 C CA . GLY A 1 114 ? 21.037 3.558 -46.622 1.00 68.69 114 GLY A CA 1
ATOM 939 C C . GLY A 1 114 ? 22.524 3.451 -46.974 1.00 68.69 114 GLY A C 1
ATOM 940 O O . GLY A 1 114 ? 22.882 3.208 -48.131 1.00 68.69 114 GLY A O 1
ATOM 941 N N . LEU A 1 115 ? 23.401 3.506 -45.968 1.00 64.12 115 LEU A N 1
ATOM 942 C CA . LEU A 1 115 ? 24.851 3.368 -46.146 1.00 64.12 115 LEU A CA 1
ATOM 943 C C . LEU A 1 115 ? 25.254 1.995 -46.701 1.00 64.12 115 LEU A C 1
ATOM 945 O O . LEU A 1 115 ? 26.100 1.912 -47.599 1.00 64.12 115 LEU A O 1
ATOM 949 N N . LYS A 1 116 ? 24.635 0.906 -46.221 1.00 64.31 116 LYS A N 1
ATOM 950 C CA . LYS A 1 116 ? 24.865 -0.451 -46.753 1.00 64.31 116 LYS A CA 1
ATOM 951 C C . LYS A 1 116 ? 24.507 -0.536 -48.240 1.00 64.31 116 LYS A C 1
ATOM 953 O O . LYS A 1 116 ? 25.256 -1.131 -49.027 1.00 64.31 116 LYS A O 1
ATOM 958 N N . ILE A 1 117 ? 23.388 0.067 -48.642 1.00 71.25 117 ILE A N 1
ATOM 959 C CA . ILE A 1 117 ? 22.936 0.104 -50.041 1.00 71.25 117 ILE A CA 1
ATOM 960 C C . ILE A 1 117 ? 23.919 0.902 -50.905 1.00 71.25 117 ILE A C 1
ATOM 962 O O . ILE A 1 117 ? 24.335 0.423 -51.968 1.00 71.25 117 ILE A O 1
ATOM 966 N N . ASP A 1 118 ? 24.348 2.072 -50.442 1.00 68.31 118 ASP A N 1
ATOM 967 C CA . ASP A 1 118 ? 25.289 2.921 -51.170 1.00 68.31 118 ASP A CA 1
ATOM 968 C C . ASP A 1 118 ? 26.672 2.285 -51.307 1.00 68.31 118 ASP A C 1
ATOM 970 O O . ASP A 1 118 ? 27.256 2.293 -52.397 1.00 68.31 118 ASP A O 1
ATOM 974 N N . GLN A 1 119 ? 27.174 1.620 -50.264 1.00 60.31 119 GLN A N 1
ATOM 975 C CA . GLN A 1 119 ? 28.409 0.844 -50.371 1.00 60.31 119 GLN A CA 1
ATOM 976 C C . GLN A 1 119 ? 28.287 -0.294 -51.384 1.00 60.31 119 GLN A C 1
ATOM 978 O O . GLN A 1 119 ? 29.213 -0.526 -52.167 1.00 60.31 119 GLN A O 1
ATOM 983 N N . LYS A 1 120 ? 27.149 -0.997 -51.421 1.00 67.38 120 LYS A N 1
ATOM 984 C CA . LYS A 1 120 ? 26.905 -2.059 -52.407 1.00 67.38 120 LYS A CA 1
ATOM 985 C C . LYS A 1 120 ? 26.919 -1.504 -53.834 1.00 67.38 120 LYS A C 1
ATOM 987 O O . LYS A 1 120 ? 27.518 -2.125 -54.718 1.00 67.38 120 LYS A O 1
ATOM 992 N N . LYS A 1 121 ? 26.321 -0.329 -54.062 1.00 69.44 121 LYS A N 1
ATOM 993 C CA . LYS A 1 121 ? 26.372 0.379 -55.354 1.00 69.44 121 LYS A CA 1
ATOM 994 C C . LYS A 1 121 ? 27.805 0.780 -55.714 1.00 69.44 121 LYS A C 1
ATOM 996 O O . LYS A 1 121 ? 28.273 0.409 -56.790 1.00 69.44 121 LYS A O 1
ATOM 1001 N N . ARG A 1 122 ? 28.535 1.441 -54.807 1.00 61.12 122 ARG A N 1
ATOM 1002 C CA . ARG A 1 122 ? 29.936 1.853 -55.023 1.00 61.12 122 ARG A CA 1
ATOM 1003 C C . ARG A 1 122 ? 30.843 0.664 -55.339 1.00 61.12 122 ARG A C 1
ATOM 1005 O O . ARG A 1 122 ? 31.574 0.711 -56.326 1.00 61.12 122 ARG A O 1
ATOM 1012 N N . ARG A 1 123 ? 30.742 -0.439 -54.584 1.00 59.62 123 ARG A N 1
ATOM 1013 C CA . ARG A 1 123 ? 31.494 -1.681 -54.848 1.00 59.62 123 ARG A CA 1
ATOM 1014 C C . ARG A 1 123 ? 31.236 -2.206 -56.258 1.00 59.62 123 ARG A C 1
ATOM 1016 O O . ARG A 1 123 ? 32.190 -2.501 -56.971 1.00 59.62 123 ARG A O 1
ATOM 1023 N N . ARG A 1 124 ? 29.973 -2.279 -56.694 1.00 65.75 124 ARG A N 1
ATOM 1024 C CA . ARG A 1 124 ? 29.623 -2.714 -58.061 1.00 65.75 124 ARG A CA 1
ATOM 1025 C C . ARG A 1 124 ? 30.262 -1.822 -59.127 1.00 65.75 124 ARG A C 1
ATOM 1027 O O . ARG A 1 124 ? 30.777 -2.344 -60.113 1.00 65.75 124 ARG A O 1
ATOM 1034 N N . THR A 1 125 ? 30.262 -0.506 -58.930 1.00 65.75 125 THR A N 1
ATOM 1035 C CA . THR A 1 125 ? 30.902 0.446 -59.851 1.00 65.75 125 THR A CA 1
ATOM 1036 C C . THR A 1 125 ? 32.418 0.252 -59.901 1.00 65.75 125 THR A C 1
ATOM 1038 O O . THR A 1 125 ? 32.987 0.178 -60.989 1.00 65.75 125 THR A O 1
ATOM 1041 N N . ILE A 1 126 ? 33.067 0.084 -58.744 1.00 55.69 126 ILE A N 1
ATOM 1042 C CA . ILE A 1 126 ? 34.507 -0.200 -58.656 1.00 55.69 126 ILE A CA 1
ATOM 1043 C C . ILE A 1 126 ? 34.843 -1.506 -59.385 1.00 55.69 126 ILE A C 1
ATOM 1045 O O . ILE A 1 126 ? 35.738 -1.510 -60.225 1.00 55.69 126 ILE A O 1
ATOM 1049 N N . PHE A 1 127 ? 34.097 -2.590 -59.146 1.00 57.44 127 PHE A N 1
ATOM 1050 C CA . PHE A 1 127 ? 34.307 -3.869 -59.836 1.00 57.44 127 PHE A CA 1
ATOM 1051 C C . PHE A 1 127 ? 34.134 -3.756 -61.355 1.00 57.44 127 PHE A C 1
ATOM 1053 O O . PHE A 1 127 ? 34.965 -4.273 -62.100 1.00 57.44 127 PHE A O 1
ATOM 1060 N N . LYS A 1 128 ? 33.104 -3.043 -61.833 1.00 67.50 128 LYS A N 1
ATOM 1061 C CA . LYS A 1 128 ? 32.923 -2.773 -63.271 1.00 67.50 128 LYS A CA 1
ATOM 1062 C C . LYS A 1 128 ? 34.117 -2.014 -63.856 1.00 67.50 128 LYS A C 1
ATOM 1064 O O . LYS A 1 128 ? 34.582 -2.358 -64.939 1.00 67.50 128 LYS A O 1
ATOM 1069 N N . ASN A 1 129 ? 34.626 -1.011 -63.144 1.00 57.09 129 ASN A N 1
ATOM 1070 C CA . ASN A 1 129 ? 35.775 -0.224 -63.588 1.00 57.09 129 ASN A CA 1
ATOM 1071 C C . ASN A 1 129 ? 37.076 -1.041 -63.580 1.00 57.09 129 ASN A C 1
ATOM 1073 O O . ASN A 1 129 ? 37.840 -0.959 -64.536 1.00 57.09 129 ASN A O 1
ATOM 1077 N N . LEU A 1 130 ? 37.309 -1.866 -62.556 1.00 52.34 130 LEU A N 1
ATOM 1078 C CA . LEU A 1 130 ? 38.462 -2.771 -62.488 1.00 52.34 130 LEU A CA 1
ATOM 1079 C C . LEU A 1 130 ? 38.444 -3.800 -63.620 1.00 52.34 130 LEU A C 1
ATOM 1081 O O . LEU A 1 130 ? 39.482 -4.037 -64.231 1.00 52.34 130 LEU A O 1
ATOM 1085 N N . ARG A 1 131 ? 37.270 -4.353 -63.946 1.00 61.50 131 ARG A N 1
ATOM 1086 C CA . ARG A 1 131 ? 37.108 -5.268 -65.082 1.00 61.50 131 ARG A CA 1
ATOM 1087 C C . ARG A 1 131 ? 37.474 -4.590 -66.401 1.00 61.50 131 ARG A C 1
ATOM 1089 O O . ARG A 1 131 ? 38.326 -5.100 -67.111 1.00 61.50 131 ARG A O 1
ATOM 1096 N N . LYS A 1 132 ? 36.952 -3.384 -66.659 1.00 63.25 132 LYS A N 1
ATOM 1097 C CA . LYS A 1 132 ? 37.333 -2.584 -67.840 1.00 63.25 132 LYS A CA 1
ATOM 1098 C C . LYS A 1 132 ? 38.840 -2.323 -67.914 1.00 63.25 132 LYS A C 1
ATOM 1100 O O . LYS A 1 132 ? 39.411 -2.367 -68.996 1.00 63.25 132 LYS A O 1
ATOM 1105 N N . ILE A 1 133 ? 39.488 -2.047 -66.779 1.00 55.88 133 ILE A N 1
ATOM 1106 C CA . ILE A 1 133 ? 40.944 -1.845 -66.720 1.00 55.88 133 ILE A CA 1
ATOM 1107 C C . ILE A 1 133 ? 41.689 -3.147 -67.034 1.00 55.88 133 ILE A C 1
ATOM 1109 O O . ILE A 1 133 ? 42.679 -3.104 -67.755 1.00 55.88 133 ILE A O 1
ATOM 1113 N N . TYR A 1 134 ? 41.234 -4.288 -66.515 1.00 52.47 134 TYR A N 1
ATOM 1114 C CA . TYR A 1 134 ? 41.842 -5.593 -66.780 1.00 52.47 134 TYR A CA 1
ATOM 1115 C C . TYR A 1 134 ? 41.686 -6.011 -68.248 1.00 52.47 134 TYR A C 1
ATOM 1117 O O . TYR A 1 134 ? 42.664 -6.399 -68.885 1.00 52.47 134 TYR A O 1
ATOM 1125 N N . ASP A 1 135 ? 40.491 -5.838 -68.810 1.00 57.09 135 ASP A N 1
ATOM 1126 C CA . ASP A 1 135 ? 40.207 -6.095 -70.224 1.00 57.09 135 ASP A CA 1
ATOM 1127 C C . ASP A 1 135 ? 41.072 -5.180 -71.112 1.00 57.09 135 ASP A C 1
ATOM 1129 O O . ASP A 1 135 ? 41.730 -5.633 -72.040 1.00 57.09 135 ASP A O 1
ATOM 1133 N N . PHE A 1 136 ? 41.204 -3.899 -70.761 1.00 50.94 136 PHE A N 1
ATOM 1134 C CA . PHE A 1 136 ? 42.093 -2.979 -71.474 1.00 50.94 136 PHE A CA 1
ATOM 1135 C C . PHE A 1 136 ? 43.581 -3.340 -71.321 1.00 50.94 136 PHE A C 1
ATOM 1137 O O . PHE A 1 136 ? 44.348 -3.252 -72.279 1.00 50.94 136 PHE A O 1
ATOM 1144 N N . LYS A 1 137 ? 44.005 -3.782 -70.130 1.00 51.50 137 LYS A N 1
ATOM 1145 C CA . LYS A 1 137 ? 45.379 -4.229 -69.867 1.00 51.50 137 LYS A CA 1
ATOM 1146 C C . LYS A 1 137 ? 45.713 -5.486 -70.668 1.00 51.50 137 LYS A C 1
ATOM 1148 O O . LYS A 1 137 ? 46.814 -5.572 -71.195 1.00 51.50 137 LYS A O 1
ATOM 1153 N N . SER A 1 138 ? 44.784 -6.433 -70.783 1.00 51.84 138 SER A N 1
ATOM 1154 C CA . SER A 1 138 ? 44.977 -7.644 -71.588 1.00 51.84 138 SER A CA 1
ATOM 1155 C C . SER A 1 138 ? 45.061 -7.336 -73.086 1.00 51.84 138 SER A C 1
ATOM 1157 O O . SER A 1 138 ? 45.942 -7.881 -73.746 1.00 51.84 138 SER A O 1
ATOM 1159 N N . VAL A 1 139 ? 44.266 -6.388 -73.601 1.00 54.41 139 VAL A N 1
ATOM 1160 C CA . VAL A 1 139 ? 44.404 -5.869 -74.978 1.00 54.41 139 VAL A CA 1
ATOM 1161 C C . VAL A 1 139 ? 45.777 -5.230 -75.193 1.00 54.41 139 VAL A C 1
ATOM 1163 O O . VAL A 1 139 ? 46.470 -5.589 -76.139 1.00 54.41 139 VAL A O 1
ATOM 1166 N N . ILE A 1 140 ? 46.216 -4.356 -74.281 1.00 52.19 140 ILE A N 1
ATOM 1167 C CA . ILE A 1 140 ? 47.546 -3.735 -74.354 1.00 52.19 140 ILE A CA 1
ATOM 1168 C C . ILE A 1 140 ? 48.656 -4.787 -74.331 1.00 52.19 140 ILE A C 1
ATOM 1170 O O . ILE A 1 140 ? 49.579 -4.699 -75.129 1.00 52.19 140 ILE A O 1
ATOM 1174 N N . ILE A 1 141 ? 48.585 -5.775 -73.435 1.00 53.03 141 ILE A N 1
ATOM 1175 C CA . ILE A 1 141 ? 49.593 -6.839 -73.344 1.00 53.03 141 ILE A CA 1
ATOM 1176 C C . ILE A 1 141 ? 49.626 -7.647 -74.643 1.00 53.03 141 ILE A C 1
ATOM 1178 O O . ILE A 1 141 ? 50.706 -7.878 -75.172 1.00 53.03 141 ILE A O 1
ATOM 1182 N N . LEU A 1 142 ? 48.470 -8.021 -75.198 1.00 54.28 142 LEU A N 1
ATOM 1183 C CA . LEU A 1 142 ? 48.392 -8.714 -76.487 1.00 54.28 142 LEU A CA 1
ATOM 1184 C C . LEU A 1 142 ? 49.002 -7.887 -77.625 1.00 54.28 142 LEU A C 1
ATOM 1186 O O . LEU A 1 142 ? 49.667 -8.429 -78.505 1.00 54.28 142 LEU A O 1
ATOM 1190 N N . GLU A 1 143 ? 48.799 -6.575 -77.607 1.00 53.97 143 GLU A N 1
ATOM 1191 C CA . GLU A 1 143 ? 49.311 -5.657 -78.622 1.00 53.97 143 GLU A CA 1
ATOM 1192 C C . GLU A 1 143 ? 50.813 -5.376 -78.457 1.00 53.97 143 GLU A C 1
ATOM 1194 O O . GLU A 1 143 ? 51.529 -5.256 -79.450 1.00 53.97 143 GLU A O 1
ATOM 1199 N N . ILE A 1 144 ? 51.313 -5.360 -77.217 1.00 51.75 144 ILE A N 1
ATOM 1200 C CA . ILE A 1 144 ? 52.743 -5.333 -76.888 1.00 51.75 144 ILE A CA 1
ATOM 1201 C C . ILE A 1 144 ? 53.414 -6.626 -77.345 1.00 51.75 144 ILE A C 1
ATOM 1203 O O . ILE A 1 144 ? 54.401 -6.539 -78.059 1.00 51.75 144 ILE A O 1
ATOM 1207 N N . VAL A 1 145 ? 52.853 -7.799 -77.038 1.00 54.50 145 VAL A N 1
ATOM 1208 C CA . VAL A 1 145 ? 53.395 -9.101 -77.465 1.00 54.50 145 VAL A CA 1
ATOM 1209 C C . VAL A 1 145 ? 53.443 -9.200 -78.995 1.00 54.50 145 VAL A C 1
ATOM 1211 O O . VAL A 1 145 ? 54.455 -9.617 -79.555 1.00 54.50 145 VAL A O 1
ATOM 1214 N N . LYS A 1 146 ? 52.397 -8.734 -79.696 1.00 54.84 146 LYS A N 1
ATOM 1215 C CA . LYS A 1 146 ? 52.392 -8.649 -81.170 1.00 54.84 146 LYS A CA 1
ATOM 1216 C C . LYS A 1 146 ? 53.457 -7.692 -81.719 1.00 54.84 146 LYS A C 1
ATOM 1218 O O . LYS A 1 146 ? 54.023 -7.966 -82.772 1.00 54.84 146 LYS A O 1
ATOM 1223 N N . LYS A 1 147 ? 53.728 -6.573 -81.036 1.00 50.06 147 LYS A N 1
ATOM 1224 C CA . LYS A 1 147 ? 54.732 -5.582 -81.465 1.00 50.06 147 LYS A CA 1
ATOM 1225 C C . LYS A 1 147 ? 56.163 -5.926 -81.050 1.00 50.06 147 LYS A C 1
ATOM 1227 O O . LYS A 1 147 ? 57.078 -5.573 -81.782 1.00 50.06 147 LYS A O 1
ATOM 1232 N N . GLU A 1 148 ? 56.376 -6.625 -79.939 1.00 48.44 148 GLU A N 1
ATOM 1233 C CA . GLU A 1 148 ? 57.679 -7.162 -79.514 1.00 48.44 148 GLU A CA 1
ATOM 1234 C C . GLU A 1 148 ? 58.187 -8.234 -80.472 1.00 48.44 148 GLU A C 1
ATOM 1236 O O . GLU A 1 148 ? 59.375 -8.255 -80.779 1.00 48.44 148 GLU A O 1
ATOM 1241 N N . GLN A 1 149 ? 57.289 -9.047 -81.039 1.00 54.41 149 GLN A N 1
ATOM 1242 C CA . GLN A 1 149 ? 57.630 -9.948 -82.143 1.00 54.41 149 GLN A CA 1
ATOM 1243 C C . GLN A 1 149 ? 58.103 -9.202 -83.409 1.00 54.41 149 GLN A C 1
ATOM 1245 O O . GLN A 1 149 ? 58.642 -9.832 -84.314 1.00 54.41 149 GLN A O 1
ATOM 1250 N N . GLN A 1 150 ? 57.933 -7.874 -83.482 1.00 50.31 150 GLN A N 1
ATOM 1251 C CA . GLN A 1 150 ? 58.287 -7.052 -84.642 1.00 50.31 150 GLN A CA 1
ATOM 1252 C C . GLN A 1 150 ? 59.298 -5.920 -84.352 1.00 50.31 150 GLN A C 1
ATOM 1254 O O . GLN A 1 150 ? 59.795 -5.323 -85.304 1.00 50.31 150 GLN A O 1
ATOM 1259 N N . MET A 1 151 ? 59.647 -5.590 -83.097 1.00 50.25 151 MET A N 1
ATOM 1260 C CA . MET A 1 151 ? 60.554 -4.465 -82.793 1.00 50.25 151 MET A CA 1
ATOM 1261 C C . MET A 1 151 ? 61.269 -4.534 -81.428 1.00 50.25 151 MET A C 1
ATOM 1263 O O . MET A 1 151 ? 60.730 -4.992 -80.428 1.00 50.25 151 MET A O 1
ATOM 1267 N N . ASN A 1 152 ? 62.474 -3.946 -81.389 1.00 52.75 152 ASN A N 1
ATOM 1268 C CA . ASN A 1 152 ? 63.382 -3.844 -80.238 1.00 52.75 152 ASN A CA 1
ATOM 1269 C C . ASN A 1 152 ? 62.764 -3.112 -79.013 1.00 52.75 152 ASN A C 1
ATOM 1271 O O . ASN A 1 152 ? 62.378 -1.940 -79.099 1.00 52.75 152 ASN A O 1
ATOM 1275 N N . PHE A 1 153 ? 62.765 -3.783 -77.853 1.00 50.78 153 PHE A N 1
ATOM 1276 C CA . PHE A 1 153 ? 62.140 -3.419 -76.561 1.00 50.78 153 PHE A CA 1
ATOM 1277 C C . PHE A 1 153 ? 62.383 -1.960 -76.097 1.00 50.78 153 PHE A C 1
ATOM 1279 O O . PHE A 1 153 ? 61.493 -1.294 -75.563 1.00 50.78 153 PHE A O 1
ATOM 1286 N N . ASN A 1 154 ? 63.565 -1.398 -76.384 1.00 52.31 154 ASN A N 1
ATOM 1287 C CA . ASN A 1 154 ? 63.959 -0.040 -75.971 1.00 52.31 154 ASN A CA 1
ATOM 1288 C C . ASN A 1 154 ? 63.162 1.100 -76.640 1.00 52.31 154 ASN A C 1
ATOM 1290 O O . ASN A 1 154 ? 63.119 2.215 -76.112 1.00 52.31 154 ASN A O 1
ATOM 1294 N N . LYS A 1 155 ? 62.509 0.853 -77.783 1.00 53.97 155 LYS A N 1
ATOM 1295 C CA . LYS A 1 155 ? 61.666 1.853 -78.469 1.00 53.97 155 LYS A CA 1
ATOM 1296 C C . LYS A 1 155 ? 60.233 1.884 -77.917 1.00 53.97 155 LYS A C 1
ATOM 1298 O O . LYS A 1 155 ? 59.599 2.940 -77.920 1.00 53.97 155 LYS A O 1
ATOM 1303 N N . LEU A 1 156 ? 59.761 0.753 -77.389 1.00 51.03 156 LEU A N 1
ATOM 1304 C CA . LEU A 1 156 ? 58.403 0.550 -76.876 1.00 51.03 156 LEU A CA 1
ATOM 1305 C C . LEU A 1 156 ? 58.172 1.279 -75.537 1.00 51.03 156 LEU A C 1
ATOM 1307 O O . LEU A 1 156 ? 57.153 1.939 -75.331 1.00 51.03 156 LEU A O 1
ATOM 1311 N N . MET A 1 157 ? 59.171 1.242 -74.649 1.00 50.66 157 MET A N 1
ATOM 1312 C CA . MET A 1 157 ? 59.121 1.899 -73.334 1.00 50.66 157 MET A CA 1
ATOM 1313 C C . MET A 1 157 ? 59.144 3.435 -73.401 1.00 50.66 157 MET A C 1
ATOM 1315 O O . MET A 1 157 ? 58.739 4.096 -72.448 1.00 50.66 157 MET A O 1
ATOM 1319 N N . LYS A 1 158 ? 59.574 4.026 -74.525 1.00 53.88 158 LYS A N 1
ATOM 1320 C CA . LYS A 1 158 ? 59.519 5.484 -74.744 1.00 53.88 158 LYS A CA 1
ATOM 1321 C C . LYS A 1 158 ? 58.130 5.982 -75.164 1.00 53.88 158 LYS A C 1
ATOM 1323 O O . LYS A 1 158 ? 57.852 7.165 -74.994 1.00 53.88 158 LYS A O 1
ATOM 1328 N N . THR A 1 159 ? 57.262 5.117 -75.696 1.00 53.31 159 THR A N 1
ATOM 1329 C CA . THR A 1 159 ? 55.945 5.505 -76.241 1.00 53.31 159 THR A CA 1
ATOM 1330 C C . THR A 1 159 ? 54.803 5.383 -75.229 1.00 53.31 159 THR A C 1
ATOM 1332 O O . THR A 1 159 ? 53.834 6.138 -75.304 1.00 53.31 159 THR A O 1
ATOM 1335 N N . TYR A 1 160 ? 54.907 4.487 -74.242 1.00 50.41 160 TYR A N 1
ATOM 1336 C CA . TYR A 1 160 ? 53.929 4.405 -73.154 1.00 50.41 160 TYR A CA 1
ATOM 1337 C C . TYR A 1 160 ? 54.188 5.506 -72.121 1.00 50.41 160 TYR A C 1
ATOM 1339 O O . TYR A 1 160 ? 55.119 5.433 -71.321 1.00 50.41 160 TYR A O 1
ATOM 1347 N N . SER A 1 161 ? 53.373 6.565 -72.151 1.00 51.94 161 SER A N 1
ATOM 1348 C CA . SER A 1 161 ? 53.590 7.738 -71.304 1.00 51.94 161 SER A CA 1
ATOM 1349 C C . SER A 1 161 ? 53.562 7.367 -69.813 1.00 51.94 161 SER A C 1
ATOM 1351 O O . SER A 1 161 ? 52.561 6.872 -69.286 1.00 51.94 161 SER A O 1
ATOM 1353 N N . LYS A 1 162 ? 54.665 7.658 -69.105 1.00 50.78 162 LYS A N 1
ATOM 1354 C CA . LYS A 1 162 ? 54.806 7.533 -67.637 1.00 50.78 162 LYS A CA 1
ATOM 1355 C C . LYS A 1 162 ? 53.604 8.111 -66.870 1.00 50.78 162 LYS A C 1
ATOM 1357 O O . LYS A 1 162 ? 53.246 7.615 -65.806 1.00 50.78 162 LYS A O 1
ATOM 1362 N N . VAL A 1 163 ? 52.938 9.111 -67.448 1.00 48.44 163 VAL A N 1
ATOM 1363 C CA . VAL A 1 163 ? 51.743 9.778 -66.915 1.00 48.44 163 VAL A CA 1
ATOM 1364 C C . VAL A 1 163 ? 50.556 8.820 -66.737 1.00 48.44 163 VAL A C 1
ATOM 1366 O O . VAL A 1 163 ? 49.910 8.851 -65.690 1.00 48.44 163 VAL A O 1
ATOM 1369 N N . ARG A 1 164 ? 50.283 7.919 -67.694 1.00 54.34 164 ARG A N 1
ATOM 1370 C CA . ARG A 1 164 ? 49.165 6.960 -67.575 1.00 54.34 164 ARG A CA 1
ATOM 1371 C C . ARG A 1 164 ? 49.398 5.927 -66.474 1.00 54.34 164 ARG A C 1
ATOM 1373 O O . ARG A 1 164 ? 48.449 5.543 -65.797 1.00 54.34 164 ARG A O 1
ATOM 1380 N N . PHE A 1 165 ? 50.643 5.502 -66.277 1.00 52.03 165 PHE A N 1
ATOM 1381 C CA . PHE A 1 165 ? 51.002 4.532 -65.241 1.00 52.03 165 PHE A CA 1
ATOM 1382 C C . PHE A 1 165 ? 50.901 5.142 -63.833 1.00 52.03 165 PHE A C 1
ATOM 1384 O O . PHE A 1 165 ? 50.279 4.560 -62.945 1.00 52.03 165 PHE A O 1
ATOM 1391 N N . ILE A 1 166 ? 51.397 6.371 -63.655 1.00 49.75 166 ILE A N 1
ATOM 1392 C CA . ILE A 1 166 ? 51.296 7.115 -62.388 1.00 49.75 166 ILE A CA 1
ATOM 1393 C C . ILE A 1 166 ? 49.826 7.419 -62.037 1.00 49.75 166 ILE A C 1
ATOM 1395 O O . ILE A 1 166 ? 49.415 7.225 -60.893 1.00 49.75 166 ILE A O 1
ATOM 1399 N N . GLN A 1 167 ? 48.991 7.788 -63.018 1.00 52.38 167 GLN A N 1
ATOM 1400 C CA . GLN A 1 167 ? 47.546 7.978 -62.807 1.00 52.38 167 GLN A CA 1
ATOM 1401 C C . GLN A 1 167 ? 46.813 6.689 -62.391 1.00 52.38 167 GLN A C 1
ATOM 1403 O O . GLN A 1 167 ? 45.811 6.753 -61.676 1.00 52.38 167 GLN A O 1
ATOM 1408 N N . GLN A 1 168 ? 47.283 5.514 -62.818 1.00 55.06 168 GLN A N 1
ATOM 1409 C CA . GLN A 1 168 ? 46.695 4.228 -62.427 1.00 55.06 168 GLN A CA 1
ATOM 1410 C C . GLN A 1 168 ? 47.110 3.800 -61.011 1.00 55.06 168 GLN A C 1
ATOM 1412 O O . GLN A 1 168 ? 46.265 3.302 -60.266 1.00 55.06 168 GLN A O 1
ATOM 1417 N N . ILE A 1 169 ? 48.357 4.060 -60.601 1.00 51.12 169 ILE A N 1
ATOM 1418 C CA . ILE A 1 169 ? 48.819 3.820 -59.222 1.00 51.12 169 ILE A CA 1
ATOM 1419 C C . ILE A 1 169 ? 48.091 4.743 -58.233 1.00 51.12 169 ILE A C 1
ATOM 1421 O O . ILE A 1 169 ? 47.616 4.272 -57.199 1.00 51.12 169 ILE A O 1
ATOM 1425 N N . ALA A 1 170 ? 47.901 6.021 -58.577 1.00 50.38 170 ALA A N 1
ATOM 1426 C CA . ALA A 1 170 ? 47.145 6.965 -57.750 1.00 50.38 170 ALA A CA 1
ATOM 1427 C C . ALA A 1 170 ? 45.685 6.516 -57.519 1.00 50.38 170 ALA A C 1
ATOM 1429 O O . ALA A 1 170 ? 45.169 6.621 -56.405 1.00 50.38 170 ALA A O 1
ATOM 1430 N N . LYS A 1 171 ? 45.032 5.930 -58.536 1.00 53.38 171 LYS A N 1
ATOM 1431 C CA . LYS A 1 171 ? 43.679 5.353 -58.405 1.00 53.38 171 LYS A CA 1
ATOM 1432 C C . LYS A 1 171 ? 43.628 4.144 -57.466 1.00 53.38 171 LYS A C 1
ATOM 1434 O O . LYS A 1 171 ? 42.642 3.980 -56.755 1.00 53.38 171 LYS A O 1
ATOM 1439 N N . LEU A 1 172 ? 44.669 3.309 -57.443 1.00 49.44 172 LEU A N 1
ATOM 1440 C CA . LEU A 1 172 ? 44.760 2.165 -56.526 1.00 49.44 172 LEU A CA 1
ATOM 1441 C C . LEU A 1 172 ? 45.010 2.605 -55.076 1.00 49.44 172 LEU A C 1
ATOM 1443 O O . LEU A 1 172 ? 44.432 2.024 -54.158 1.00 49.44 172 LEU A O 1
ATOM 1447 N N . TYR A 1 173 ? 45.800 3.663 -54.870 1.00 48.25 173 TYR A N 1
ATOM 1448 C CA . TYR A 1 173 ? 46.053 4.238 -53.544 1.00 48.25 173 TYR A CA 1
ATOM 1449 C C . TYR A 1 173 ? 44.778 4.833 -52.915 1.00 48.25 173 TYR A C 1
ATOM 1451 O O . TYR A 1 173 ? 44.514 4.628 -51.730 1.00 48.25 173 TYR A O 1
ATOM 1459 N N . PHE A 1 174 ? 43.925 5.470 -53.727 1.00 48.50 174 PHE A N 1
ATOM 1460 C CA . PHE A 1 174 ? 42.628 6.009 -53.295 1.00 48.50 174 PHE A CA 1
ATOM 1461 C C . PHE A 1 174 ? 41.677 4.918 -52.759 1.00 48.50 174 PHE A C 1
ATOM 1463 O O . PHE A 1 174 ? 41.003 5.113 -51.752 1.00 48.50 174 PHE A O 1
ATOM 1470 N N . ILE A 1 175 ? 41.681 3.728 -53.375 1.00 51.19 175 ILE A N 1
ATOM 1471 C CA . ILE A 1 175 ? 40.866 2.571 -52.952 1.00 51.19 175 ILE A CA 1
ATOM 1472 C C . ILE A 1 175 ? 41.324 2.020 -51.587 1.00 51.19 175 ILE A C 1
ATOM 1474 O O . ILE A 1 175 ? 40.515 1.492 -50.819 1.00 51.19 175 ILE A O 1
ATOM 1478 N N . PHE A 1 176 ? 42.619 2.122 -51.271 1.00 49.47 176 PHE A N 1
ATOM 1479 C CA . PHE A 1 176 ? 43.181 1.619 -50.014 1.00 49.47 176 PHE A CA 1
ATOM 1480 C C . PHE A 1 176 ? 42.874 2.547 -48.827 1.00 49.47 176 PHE A C 1
ATOM 1482 O O . PHE A 1 176 ? 42.553 2.061 -47.740 1.00 49.47 176 PHE A O 1
ATOM 1489 N N . ILE A 1 177 ? 42.896 3.866 -49.053 1.00 50.16 177 ILE A N 1
ATOM 1490 C CA . ILE A 1 177 ? 42.495 4.885 -48.067 1.00 50.16 177 ILE A CA 1
ATOM 1491 C C . ILE A 1 177 ? 41.005 4.737 -47.719 1.00 50.16 177 ILE A C 1
ATOM 1493 O O . ILE A 1 177 ? 40.654 4.716 -46.537 1.00 50.16 177 ILE A O 1
ATOM 1497 N N . ASP A 1 178 ? 40.152 4.493 -48.720 1.00 53.47 178 ASP A N 1
ATOM 1498 C CA . ASP A 1 178 ? 38.715 4.249 -48.533 1.00 53.47 178 ASP A CA 1
ATOM 1499 C C . ASP A 1 178 ? 38.437 3.041 -47.620 1.00 53.47 178 ASP A C 1
ATOM 1501 O O . ASP A 1 178 ? 37.558 3.090 -46.767 1.00 53.47 178 ASP A O 1
ATOM 1505 N N . LYS A 1 179 ? 39.209 1.948 -47.720 1.00 52.66 179 LYS A N 1
ATOM 1506 C CA . LYS A 1 179 ? 39.016 0.771 -46.849 1.00 52.66 179 LYS A CA 1
ATOM 1507 C C . LYS A 1 179 ? 39.285 1.061 -45.371 1.00 52.66 179 LYS A C 1
ATOM 1509 O O . LYS A 1 179 ? 38.586 0.503 -44.525 1.00 52.66 179 LYS A O 1
ATOM 1514 N N . LYS A 1 180 ? 40.296 1.877 -45.054 1.00 56.78 180 LYS A N 1
ATOM 1515 C CA . LYS A 1 180 ? 40.653 2.207 -43.664 1.00 56.78 180 LYS A CA 1
ATOM 1516 C C . LYS A 1 180 ? 39.606 3.140 -43.050 1.00 56.78 180 LYS A C 1
ATOM 1518 O O . LYS A 1 180 ? 39.121 2.847 -41.964 1.00 56.78 180 LYS A O 1
ATOM 1523 N N . LEU A 1 181 ? 39.181 4.156 -43.806 1.00 53.50 181 LEU A N 1
ATOM 1524 C CA . LEU A 1 181 ? 38.078 5.056 -43.452 1.00 53.50 181 LEU A CA 1
ATOM 1525 C C . LEU A 1 181 ? 36.765 4.299 -43.238 1.00 53.50 181 LEU A C 1
ATOM 1527 O O . LEU A 1 181 ? 36.109 4.480 -42.221 1.00 53.50 181 LEU A O 1
ATOM 1531 N N . ILE A 1 182 ? 36.423 3.377 -44.142 1.00 52.69 182 ILE A N 1
ATOM 1532 C CA . ILE A 1 182 ? 35.233 2.532 -44.011 1.00 52.69 182 ILE A CA 1
ATOM 1533 C C . ILE A 1 182 ? 35.311 1.661 -42.749 1.00 52.69 182 ILE A C 1
ATOM 1535 O O . ILE A 1 182 ? 34.322 1.545 -42.033 1.00 52.69 182 ILE A O 1
ATOM 1539 N N . LYS A 1 183 ? 36.467 1.052 -42.453 1.00 55.09 183 LYS A N 1
ATOM 1540 C CA . LYS A 1 183 ? 36.633 0.196 -41.267 1.00 55.09 183 LYS A CA 1
ATOM 1541 C C . LYS A 1 183 ? 36.514 0.988 -39.960 1.00 55.09 183 LYS A C 1
ATOM 1543 O O . LYS A 1 183 ? 35.918 0.483 -39.017 1.00 55.09 183 LYS A O 1
ATOM 1548 N N . GLN A 1 184 ? 37.049 2.206 -39.927 1.00 55.22 184 GLN A N 1
ATOM 1549 C CA . GLN A 1 184 ? 36.982 3.101 -38.770 1.00 55.22 184 GLN A CA 1
ATOM 1550 C C . GLN A 1 184 ? 35.548 3.604 -38.553 1.00 55.22 184 GLN A C 1
ATOM 1552 O O . GLN A 1 184 ? 35.002 3.444 -37.472 1.00 55.22 184 GLN A O 1
ATOM 1557 N N . PHE A 1 185 ? 34.874 4.019 -39.628 1.00 51.03 185 PHE A N 1
ATOM 1558 C CA . PHE A 1 185 ? 33.468 4.422 -39.594 1.00 51.03 185 PHE A CA 1
ATOM 1559 C C . PHE A 1 185 ? 32.534 3.296 -39.116 1.00 51.03 185 PHE A C 1
ATOM 1561 O O . PHE A 1 185 ? 31.601 3.544 -38.365 1.00 51.03 185 PHE A O 1
ATOM 1568 N N . TYR A 1 186 ? 32.788 2.044 -39.518 1.00 48.94 186 TYR A N 1
ATOM 1569 C CA . TYR A 1 186 ? 32.032 0.886 -39.022 1.00 48.94 186 TYR A CA 1
ATOM 1570 C C . TYR A 1 186 ? 32.317 0.548 -37.554 1.00 48.94 186 TYR A C 1
ATOM 1572 O O . TYR A 1 186 ? 31.435 0.007 -36.893 1.00 48.94 186 TYR A O 1
ATOM 1580 N N . SER A 1 187 ? 33.522 0.838 -37.056 1.00 53.12 187 SER A N 1
ATOM 1581 C CA . SER A 1 187 ? 33.857 0.685 -35.636 1.00 53.12 187 SER A CA 1
ATOM 1582 C C . SER A 1 187 ? 33.060 1.680 -34.798 1.00 53.12 187 SER A C 1
ATOM 1584 O O . SER A 1 187 ? 32.359 1.268 -33.879 1.00 53.12 187 SER A O 1
ATOM 1586 N N . ASP A 1 188 ? 33.078 2.954 -35.197 1.00 53.59 188 ASP A N 1
ATOM 1587 C CA . ASP A 1 188 ? 32.369 4.032 -34.503 1.00 53.59 188 ASP A CA 1
ATOM 1588 C C . ASP A 1 188 ? 30.847 3.802 -34.515 1.00 53.59 188 ASP A C 1
ATOM 1590 O O . ASP A 1 188 ? 30.168 4.007 -33.512 1.00 53.59 188 ASP A O 1
ATOM 1594 N N . LEU A 1 189 ? 30.300 3.295 -35.628 1.00 54.56 189 LEU A N 1
ATOM 1595 C CA . LEU A 1 189 ? 28.883 2.929 -35.719 1.00 54.56 189 LEU A CA 1
ATOM 1596 C C . LEU A 1 189 ? 28.517 1.721 -34.853 1.00 54.56 189 LEU A C 1
ATOM 1598 O O . LEU A 1 189 ? 27.451 1.717 -34.244 1.00 54.56 189 LEU A O 1
ATOM 1602 N N . ASN A 1 190 ? 29.377 0.703 -34.776 1.00 59.84 190 ASN A N 1
ATOM 1603 C CA . ASN A 1 190 ? 29.134 -0.442 -33.898 1.00 59.84 190 ASN A CA 1
ATOM 1604 C C . ASN A 1 190 ? 29.154 -0.036 -32.421 1.00 59.84 190 ASN A C 1
ATOM 1606 O O . ASN A 1 190 ? 28.320 -0.516 -31.656 1.00 59.84 190 ASN A O 1
ATOM 1610 N N . GLU A 1 191 ? 30.071 0.847 -32.022 1.00 59.25 191 GLU A N 1
ATOM 1611 C CA . GLU A 1 191 ? 30.106 1.383 -30.660 1.00 59.25 191 GLU A CA 1
ATOM 1612 C C . GLU A 1 191 ? 28.848 2.200 -30.352 1.00 59.25 191 GLU A C 1
ATOM 1614 O O . GLU A 1 191 ? 28.220 1.972 -29.320 1.00 59.25 191 GLU A O 1
ATOM 1619 N N . GLN A 1 192 ? 28.402 3.067 -31.267 1.00 58.44 192 GLN A N 1
ATOM 1620 C CA . GLN A 1 192 ? 27.154 3.825 -31.101 1.00 58.44 192 GLN A CA 1
ATOM 1621 C C . GLN A 1 192 ? 25.923 2.914 -30.974 1.00 58.44 192 GLN A C 1
ATOM 1623 O O . GLN A 1 192 ? 25.072 3.153 -30.118 1.00 58.44 192 GLN A O 1
ATOM 1628 N N . VAL A 1 193 ? 25.840 1.841 -31.769 1.00 62.59 193 VAL A N 1
ATOM 1629 C CA . VAL A 1 193 ? 24.749 0.853 -31.679 1.00 62.59 193 VAL A CA 1
ATOM 1630 C C . VAL A 1 193 ? 24.781 0.101 -30.345 1.00 62.59 193 VAL A C 1
ATOM 1632 O O . VAL A 1 193 ? 23.728 -0.104 -29.739 1.00 62.59 193 VAL A O 1
ATOM 1635 N N . LEU A 1 194 ? 25.966 -0.283 -29.859 1.00 62.69 194 LEU A N 1
ATOM 1636 C CA . LEU A 1 194 ? 26.123 -0.952 -28.564 1.00 62.69 194 LEU A CA 1
ATOM 1637 C C . LEU A 1 194 ? 25.732 -0.037 -27.399 1.00 62.69 194 LEU A C 1
ATOM 1639 O O . LEU A 1 194 ? 24.956 -0.458 -26.541 1.00 62.69 194 LEU A O 1
ATOM 1643 N N . PHE A 1 195 ? 26.204 1.214 -27.387 1.00 61.47 195 PHE A N 1
ATOM 1644 C CA . PHE A 1 195 ? 25.810 2.205 -26.378 1.00 61.47 195 PHE A CA 1
ATOM 1645 C C . PHE A 1 195 ? 24.295 2.412 -26.358 1.00 61.47 195 PHE A C 1
ATOM 1647 O O . PHE A 1 195 ? 23.673 2.376 -25.296 1.00 61.47 195 PHE A O 1
ATOM 1654 N N . TYR A 1 196 ? 23.690 2.534 -27.536 1.00 62.47 196 TYR A N 1
ATOM 1655 C CA . TYR A 1 196 ? 22.253 2.708 -27.673 1.00 62.47 196 TYR A CA 1
ATOM 1656 C C . TYR A 1 196 ? 21.452 1.482 -27.183 1.00 62.47 196 TYR A C 1
ATOM 1658 O O . TYR A 1 196 ? 20.440 1.618 -26.490 1.00 62.47 196 TYR A O 1
ATOM 1666 N N . GLN A 1 197 ? 21.910 0.262 -27.485 1.00 61.56 197 GLN A N 1
ATOM 1667 C CA . GLN A 1 197 ? 21.286 -0.970 -26.983 1.00 61.56 197 GLN A CA 1
ATOM 1668 C C . GLN A 1 197 ? 21.379 -1.098 -25.460 1.00 61.56 197 GLN A C 1
ATOM 1670 O O . GLN A 1 197 ? 20.415 -1.535 -24.824 1.00 61.56 197 GLN A O 1
ATOM 1675 N N . VAL A 1 198 ? 22.514 -0.716 -24.869 1.00 64.12 198 VAL A N 1
ATOM 1676 C CA . VAL A 1 198 ? 22.683 -0.674 -23.411 1.00 64.12 198 VAL A CA 1
ATOM 1677 C C . VAL A 1 198 ? 21.692 0.314 -22.795 1.00 64.12 198 VAL A C 1
ATOM 1679 O O . VAL A 1 198 ? 20.958 -0.061 -21.881 1.00 64.12 198 VAL A O 1
ATOM 1682 N N . GLU A 1 199 ? 21.577 1.521 -23.352 1.00 66.38 199 GLU A N 1
ATOM 1683 C CA . GLU A 1 199 ? 20.641 2.540 -22.869 1.00 66.38 199 GLU A CA 1
ATOM 1684 C C . GLU A 1 199 ? 19.175 2.072 -22.953 1.00 66.38 199 GLU A C 1
ATOM 1686 O O . GLU A 1 199 ? 18.411 2.214 -21.993 1.00 66.38 199 GLU A O 1
ATOM 1691 N N . GLN A 1 200 ? 18.779 1.420 -24.052 1.00 63.28 200 GLN A N 1
ATOM 1692 C CA . GLN A 1 200 ? 17.449 0.814 -24.178 1.00 63.28 200 GLN A CA 1
ATOM 1693 C C . GLN A 1 200 ? 17.182 -0.271 -23.130 1.00 63.28 200 GLN A C 1
ATOM 1695 O O . GLN A 1 200 ? 16.075 -0.353 -22.587 1.00 63.28 200 GLN A O 1
ATOM 1700 N N . ASN A 1 201 ? 18.165 -1.130 -22.861 1.00 66.44 201 ASN A N 1
ATOM 1701 C CA . ASN A 1 201 ? 18.021 -2.205 -21.884 1.00 66.44 201 ASN A CA 1
ATOM 1702 C C . ASN A 1 201 ? 17.902 -1.649 -20.462 1.00 66.44 201 ASN A C 1
ATOM 1704 O O . ASN A 1 201 ? 17.034 -2.097 -19.711 1.00 66.44 201 ASN A O 1
ATOM 1708 N N . GLU A 1 202 ? 18.681 -0.622 -20.115 1.00 66.75 202 GLU A N 1
ATOM 1709 C CA . GLU A 1 202 ? 18.543 0.081 -18.838 1.00 66.75 202 GLU A CA 1
ATOM 1710 C C . GLU A 1 202 ? 17.169 0.741 -18.685 1.00 66.75 202 GLU A C 1
ATOM 1712 O O . GLU A 1 202 ? 16.554 0.661 -17.621 1.00 66.75 202 GLU A O 1
ATOM 1717 N N . GLN A 1 203 ? 16.643 1.365 -19.740 1.00 67.44 203 GLN A N 1
ATOM 1718 C CA . GLN A 1 203 ? 15.316 1.986 -19.709 1.00 67.44 203 GLN A CA 1
ATOM 1719 C C . GLN A 1 203 ? 14.188 0.952 -19.584 1.00 67.44 203 GLN A C 1
ATOM 1721 O O . GLN A 1 203 ? 13.236 1.165 -18.827 1.00 67.44 203 GLN A O 1
ATOM 1726 N N . LYS A 1 204 ? 14.290 -0.190 -20.277 1.00 70.44 204 LYS A N 1
ATOM 1727 C CA . LYS A 1 204 ? 13.346 -1.314 -20.130 1.00 70.44 204 LYS A CA 1
ATOM 1728 C C . LYS A 1 204 ? 13.376 -1.883 -18.714 1.00 70.44 204 LYS A C 1
ATOM 1730 O O . LYS A 1 204 ? 12.310 -2.110 -18.138 1.00 70.44 204 LYS A O 1
ATOM 1735 N N . LEU A 1 205 ? 14.569 -2.053 -18.141 1.00 70.06 205 LEU A N 1
ATOM 1736 C CA . LEU A 1 205 ? 14.744 -2.502 -16.761 1.00 70.06 205 LEU A CA 1
ATOM 1737 C C . LEU A 1 205 ? 14.086 -1.513 -15.786 1.00 70.06 205 LEU A C 1
ATOM 1739 O O . LEU A 1 205 ? 13.217 -1.922 -15.015 1.00 70.06 205 LEU A O 1
ATOM 1743 N N . LYS A 1 206 ? 14.372 -0.210 -15.919 1.00 73.19 206 LYS A N 1
ATOM 1744 C CA . LYS A 1 206 ? 13.757 0.863 -15.112 1.00 73.19 206 LYS A CA 1
ATOM 1745 C C . LYS A 1 206 ? 12.227 0.875 -15.224 1.00 73.19 206 LYS A C 1
ATOM 1747 O O . LYS A 1 206 ? 11.541 0.957 -14.210 1.00 73.19 206 LYS A O 1
ATOM 1752 N N . ARG A 1 207 ? 11.658 0.716 -16.427 1.00 73.25 207 ARG A N 1
ATOM 1753 C CA . ARG A 1 207 ? 10.195 0.608 -16.627 1.00 73.25 207 ARG A CA 1
ATOM 1754 C C . ARG A 1 207 ? 9.602 -0.622 -15.936 1.00 73.25 207 ARG A C 1
ATOM 1756 O O . ARG A 1 207 ? 8.527 -0.530 -15.343 1.00 73.25 207 ARG A O 1
ATOM 1763 N N . SER A 1 208 ? 10.274 -1.770 -16.024 1.00 75.81 208 SER A N 1
ATOM 1764 C CA . SER A 1 208 ? 9.820 -3.001 -15.365 1.00 75.81 208 SER A CA 1
ATOM 1765 C C . SER A 1 208 ? 9.841 -2.872 -13.839 1.00 75.81 208 SER A C 1
ATOM 1767 O O . SER A 1 208 ? 8.911 -3.313 -13.163 1.00 75.81 208 SER A O 1
ATOM 1769 N N . GLU A 1 209 ? 10.849 -2.183 -13.309 1.00 77.38 209 GLU A N 1
ATOM 1770 C CA . GLU A 1 209 ? 11.010 -1.924 -11.885 1.00 77.38 209 GLU A CA 1
ATOM 1771 C C . GLU A 1 209 ? 9.961 -0.935 -11.367 1.00 77.38 209 GLU A C 1
ATOM 1773 O O . GLU A 1 209 ? 9.297 -1.226 -10.375 1.00 77.38 209 GLU A O 1
ATOM 1778 N N . ILE A 1 210 ? 9.705 0.162 -12.089 1.00 76.81 210 ILE A N 1
ATOM 1779 C CA . ILE A 1 210 ? 8.626 1.113 -11.769 1.00 76.81 210 ILE A CA 1
ATOM 1780 C C . ILE A 1 210 ? 7.266 0.405 -11.736 1.00 76.81 210 ILE A C 1
ATOM 1782 O O . ILE A 1 210 ? 6.512 0.580 -10.780 1.00 76.81 210 ILE A O 1
ATOM 1786 N N . LYS A 1 211 ? 6.957 -0.446 -12.726 1.00 79.69 211 LYS A N 1
ATOM 1787 C CA . LYS A 1 211 ? 5.708 -1.232 -12.736 1.00 79.69 211 LYS A CA 1
ATOM 1788 C C . LYS A 1 211 ? 5.602 -2.162 -11.529 1.00 79.69 211 LYS A C 1
ATOM 1790 O O . LYS A 1 211 ? 4.545 -2.238 -10.905 1.00 79.69 211 LYS A O 1
ATOM 1795 N N . ARG A 1 212 ? 6.689 -2.859 -11.183 1.00 83.12 212 ARG A N 1
ATOM 1796 C CA . ARG A 1 212 ? 6.737 -3.739 -10.008 1.00 83.12 212 ARG A CA 1
ATOM 1797 C C . ARG A 1 212 ? 6.516 -2.955 -8.713 1.00 83.12 212 ARG A C 1
ATOM 1799 O O . ARG A 1 212 ? 5.758 -3.410 -7.861 1.00 83.12 212 ARG A O 1
ATOM 1806 N N . LEU A 1 213 ? 7.158 -1.797 -8.573 1.00 81.88 213 LEU A N 1
ATOM 1807 C CA . LEU A 1 213 ? 7.025 -0.932 -7.402 1.00 81.88 213 LEU A CA 1
ATOM 1808 C C . LEU A 1 213 ? 5.609 -0.357 -7.283 1.00 81.88 213 LEU A C 1
ATOM 1810 O O . LEU A 1 213 ? 5.043 -0.416 -6.197 1.00 81.88 213 LEU A O 1
ATOM 1814 N N . LEU A 1 214 ? 5.001 0.110 -8.381 1.00 82.69 214 LEU A N 1
ATOM 1815 C CA . LEU A 1 214 ? 3.600 0.558 -8.396 1.00 82.69 214 LEU A CA 1
ATOM 1816 C C . LEU A 1 214 ? 2.656 -0.554 -7.930 1.00 82.69 214 LEU A C 1
ATOM 1818 O O . LEU A 1 214 ? 1.858 -0.343 -7.024 1.00 82.69 214 LEU A O 1
ATOM 1822 N N . TYR A 1 215 ? 2.820 -1.766 -8.462 1.00 84.00 215 TYR A N 1
ATOM 1823 C CA . TYR A 1 215 ? 2.016 -2.915 -8.044 1.00 84.00 215 TYR A CA 1
ATOM 1824 C C . TYR A 1 215 ? 2.168 -3.238 -6.546 1.00 84.00 215 TYR A C 1
ATOM 1826 O O . TYR A 1 215 ? 1.190 -3.527 -5.856 1.00 84.00 215 TYR A O 1
ATOM 1834 N N . GLN A 1 216 ? 3.394 -3.181 -6.017 1.00 81.88 216 GLN A N 1
ATOM 1835 C CA . GLN A 1 216 ? 3.648 -3.393 -4.589 1.00 81.88 216 GLN A CA 1
ATOM 1836 C C . GLN A 1 216 ? 3.023 -2.294 -3.719 1.00 81.88 216 GLN A C 1
ATOM 1838 O O . GLN A 1 216 ? 2.456 -2.604 -2.670 1.00 81.88 216 GLN A O 1
ATOM 1843 N N . LEU A 1 217 ? 3.111 -1.035 -4.153 1.00 81.25 217 LEU A N 1
ATOM 1844 C CA . LEU A 1 217 ? 2.515 0.116 -3.474 1.00 81.25 217 LEU A CA 1
ATOM 1845 C C . LEU A 1 217 ? 0.991 0.019 -3.425 1.00 81.25 217 LEU A C 1
ATOM 1847 O O . LEU A 1 217 ? 0.410 0.196 -2.355 1.00 81.25 217 LEU A O 1
ATOM 1851 N N . ASP A 1 218 ? 0.359 -0.327 -4.544 1.00 81.00 218 ASP A N 1
ATOM 1852 C CA . ASP A 1 218 ? -1.092 -0.496 -4.632 1.00 81.00 218 ASP A CA 1
ATOM 1853 C C . ASP A 1 218 ? -1.602 -1.579 -3.682 1.00 81.00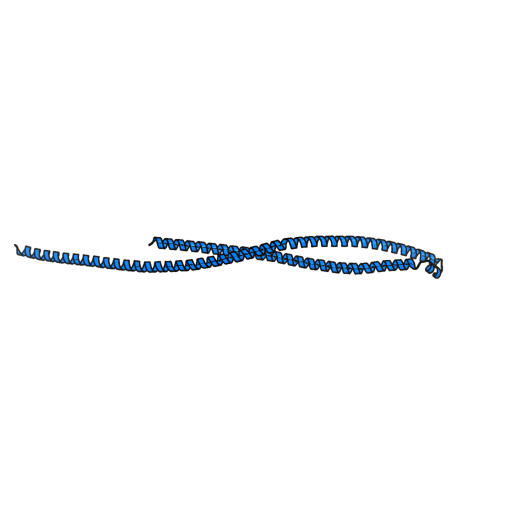 218 ASP A C 1
ATOM 1855 O O . ASP A 1 218 ? -2.594 -1.380 -2.978 1.00 81.00 218 ASP A O 1
ATOM 1859 N N . ASN A 1 219 ? -0.914 -2.721 -3.621 1.00 85.31 219 ASN A N 1
ATOM 1860 C CA . ASN A 1 219 ? -1.286 -3.792 -2.698 1.00 85.31 219 ASN A CA 1
ATOM 1861 C C . ASN A 1 219 ? -1.117 -3.357 -1.240 1.00 85.31 219 ASN A C 1
ATOM 1863 O O . ASN A 1 219 ? -2.023 -3.554 -0.435 1.00 85.31 219 ASN A O 1
ATOM 1867 N N . ARG A 1 220 ? -0.014 -2.672 -0.917 1.00 80.75 220 ARG A N 1
ATOM 1868 C CA . ARG A 1 220 ? 0.216 -2.131 0.429 1.00 80.75 220 ARG A CA 1
ATOM 1869 C C . ARG A 1 220 ? -0.880 -1.139 0.838 1.00 80.75 220 ARG A C 1
ATOM 1871 O O . ARG A 1 220 ? -1.357 -1.176 1.969 1.00 80.75 220 ARG A O 1
ATOM 1878 N N . LEU A 1 221 ? -1.299 -0.267 -0.080 1.00 80.38 221 LEU A N 1
ATOM 1879 C CA . LEU A 1 221 ? -2.387 0.688 0.146 1.00 80.38 221 LEU A CA 1
ATOM 1880 C C . LEU A 1 221 ? -3.728 -0.010 0.387 1.00 80.38 221 LEU A C 1
ATOM 1882 O O . LEU A 1 221 ? -4.479 0.414 1.267 1.00 80.38 221 LEU A O 1
ATOM 1886 N N . LYS A 1 222 ? -4.027 -1.080 -0.359 1.00 86.50 222 LYS A N 1
ATOM 1887 C CA . LYS A 1 222 ? -5.227 -1.901 -0.132 1.00 86.50 222 LYS A CA 1
ATOM 1888 C C . LYS A 1 222 ? -5.212 -2.537 1.255 1.00 86.50 222 LYS A C 1
ATOM 1890 O O . LYS A 1 222 ? -6.215 -2.434 1.958 1.00 86.50 222 LYS A O 1
ATOM 1895 N N . ASP A 1 223 ? -4.081 -3.101 1.673 1.00 85.50 223 ASP A N 1
ATOM 1896 C CA . ASP A 1 223 ? -3.938 -3.715 2.997 1.00 85.50 223 ASP A CA 1
ATOM 1897 C C . ASP A 1 223 ? -4.195 -2.700 4.118 1.00 85.50 223 ASP A C 1
ATOM 1899 O O . ASP A 1 223 ? -4.970 -2.971 5.036 1.00 85.50 223 ASP A O 1
ATOM 1903 N N . PHE A 1 224 ? -3.619 -1.496 4.028 1.00 81.00 224 PHE A N 1
ATOM 1904 C CA . PHE A 1 224 ? -3.862 -0.452 5.028 1.00 81.00 224 PHE A CA 1
ATOM 1905 C C . PHE A 1 224 ? -5.309 0.044 5.039 1.00 81.00 224 PHE A C 1
ATOM 1907 O O . PHE A 1 224 ? -5.866 0.283 6.113 1.00 81.00 224 PHE A O 1
ATOM 1914 N N . LYS A 1 225 ? -5.943 0.186 3.867 1.00 80.44 225 LYS A N 1
ATOM 1915 C CA . LYS A 1 225 ? -7.365 0.554 3.773 1.00 80.44 225 LYS A CA 1
ATOM 1916 C C . LYS A 1 225 ? -8.245 -0.506 4.437 1.00 80.44 225 LYS A C 1
ATOM 1918 O O . LYS A 1 225 ? -9.094 -0.150 5.251 1.00 80.44 225 LYS A O 1
ATOM 1923 N N . PHE A 1 226 ? -7.964 -1.781 4.186 1.00 87.50 226 PHE A N 1
ATOM 1924 C CA . PHE A 1 226 ? -8.672 -2.897 4.806 1.00 87.50 226 PHE A CA 1
ATOM 1925 C C . PHE A 1 226 ? -8.474 -2.951 6.330 1.00 87.50 226 PHE A C 1
ATOM 1927 O O . PHE A 1 226 ? -9.442 -3.041 7.084 1.00 87.50 226 PHE A O 1
ATOM 1934 N N . GLN A 1 227 ? -7.237 -2.810 6.817 1.00 78.69 227 GLN A N 1
ATOM 1935 C CA . GLN A 1 227 ? -6.963 -2.740 8.259 1.00 78.69 227 GLN A CA 1
ATOM 1936 C C . GLN A 1 227 ? -7.705 -1.575 8.919 1.00 78.69 227 GLN A C 1
ATOM 1938 O O . GLN A 1 227 ? -8.296 -1.729 9.989 1.00 78.69 227 GLN A O 1
ATOM 1943 N N . ARG A 1 228 ? -7.726 -0.410 8.265 1.00 83.75 228 ARG A N 1
ATOM 1944 C CA . ARG A 1 228 ? -8.458 0.760 8.750 1.00 83.75 228 ARG A CA 1
ATOM 1945 C C . ARG A 1 228 ? -9.962 0.502 8.849 1.00 83.75 228 ARG A C 1
ATOM 1947 O O . ARG A 1 228 ? -10.569 0.933 9.828 1.00 83.75 228 ARG A O 1
ATOM 1954 N N . GLU A 1 229 ? -10.560 -0.180 7.876 1.00 83.06 229 GLU A N 1
ATOM 1955 C CA . GLU A 1 229 ? -11.978 -0.564 7.922 1.00 83.06 229 GLU A CA 1
ATOM 1956 C C . GLU A 1 229 ? -12.280 -1.471 9.118 1.00 83.06 229 GLU A C 1
ATOM 1958 O O . GLU A 1 229 ? -13.213 -1.186 9.869 1.00 83.06 229 GLU A O 1
ATOM 1963 N N . ILE A 1 230 ? -11.444 -2.483 9.373 1.00 83.12 230 ILE A N 1
ATOM 1964 C CA . ILE A 1 230 ? -11.590 -3.361 10.545 1.00 83.12 230 ILE A CA 1
ATOM 1965 C C . ILE A 1 230 ? -11.558 -2.552 11.846 1.00 83.12 230 ILE A C 1
ATOM 1967 O O . ILE A 1 230 ? -12.407 -2.748 12.718 1.00 83.12 230 ILE A O 1
ATOM 1971 N N . LEU A 1 231 ? -10.601 -1.629 11.991 1.00 78.69 231 LEU A N 1
ATOM 1972 C CA . LEU A 1 231 ? -10.514 -0.798 13.194 1.00 78.69 231 LEU A CA 1
ATOM 1973 C C . LEU A 1 231 ? -11.744 0.101 13.352 1.00 78.69 231 LEU A C 1
ATOM 1975 O O . LEU A 1 231 ? -12.231 0.269 14.466 1.00 78.69 231 LEU A O 1
ATOM 1979 N N . LEU A 1 232 ? -12.269 0.669 12.262 1.00 79.75 232 LEU A N 1
ATOM 1980 C CA . LEU A 1 232 ? -13.485 1.486 12.305 1.00 79.75 232 LEU A CA 1
ATOM 1981 C C . LEU A 1 232 ? -14.700 0.676 12.762 1.00 79.75 232 LEU A C 1
ATOM 1983 O O . LEU A 1 232 ? -15.444 1.157 13.616 1.00 79.75 232 LEU A O 1
ATOM 1987 N N . VAL A 1 233 ? -14.868 -0.546 12.250 1.00 85.94 233 VAL A N 1
ATOM 1988 C CA . VAL A 1 233 ? -15.937 -1.456 12.688 1.00 85.94 233 VAL A CA 1
ATOM 1989 C C . VAL A 1 233 ? -15.792 -1.768 14.177 1.00 85.94 233 VAL A C 1
ATOM 1991 O O . VAL A 1 233 ? -16.744 -1.587 14.929 1.00 85.94 233 VAL A O 1
ATOM 1994 N N . ARG A 1 234 ? -14.584 -2.109 14.645 1.00 78.56 234 ARG A N 1
ATOM 1995 C CA . ARG A 1 234 ? -14.342 -2.365 16.076 1.00 78.56 234 ARG A CA 1
ATOM 1996 C C . ARG A 1 234 ? -14.673 -1.162 16.957 1.00 78.56 234 ARG A C 1
ATOM 1998 O O . ARG A 1 234 ? -15.287 -1.327 18.004 1.00 78.56 234 ARG A O 1
ATOM 2005 N N . VAL A 1 235 ? -14.302 0.052 16.543 1.00 81.31 235 VAL A N 1
ATOM 2006 C CA . VAL A 1 235 ? -14.662 1.282 17.276 1.00 81.31 235 VAL A CA 1
ATOM 2007 C C . VAL A 1 235 ? -16.181 1.431 17.382 1.00 81.31 235 VAL A C 1
ATOM 2009 O O . VAL A 1 235 ? -16.674 1.768 18.458 1.00 81.31 235 VAL A O 1
ATOM 2012 N N . GLN A 1 236 ? -16.916 1.153 16.301 1.00 80.69 236 GLN A N 1
ATOM 2013 C CA . GLN A 1 236 ? -18.381 1.190 16.299 1.00 80.69 236 GLN A CA 1
ATOM 2014 C C . GLN A 1 236 ? -18.989 0.119 17.210 1.00 80.69 236 GLN A C 1
ATOM 2016 O O . GLN A 1 236 ? -19.963 0.399 17.908 1.00 80.69 236 GLN A O 1
ATOM 2021 N N . ASP A 1 237 ? -18.415 -1.083 17.243 1.00 83.25 237 ASP A N 1
ATOM 2022 C CA . ASP A 1 237 ? -18.860 -2.149 18.140 1.00 83.25 237 ASP A CA 1
ATOM 2023 C C . ASP A 1 237 ? -18.651 -1.760 19.607 1.00 83.25 237 ASP A C 1
ATOM 2025 O O . ASP A 1 237 ? -19.569 -1.907 20.413 1.00 83.25 237 ASP A O 1
ATOM 2029 N N . PHE A 1 238 ? -17.510 -1.154 19.950 1.00 79.19 238 PHE A N 1
ATOM 2030 C CA . PHE A 1 238 ? -17.305 -0.600 21.290 1.00 79.19 238 PHE A CA 1
ATOM 2031 C C . PHE A 1 238 ? -18.310 0.500 21.625 1.00 79.19 238 PHE A C 1
ATOM 2033 O O . PHE A 1 238 ? -18.830 0.522 22.739 1.00 79.19 238 PHE A O 1
ATOM 2040 N N . ASP A 1 239 ? -18.628 1.386 20.681 1.00 79.50 239 ASP A N 1
ATOM 2041 C CA . ASP A 1 239 ? -19.666 2.399 20.886 1.00 79.50 239 ASP A CA 1
ATOM 2042 C C . ASP A 1 239 ? -21.037 1.777 21.168 1.00 79.50 239 ASP A C 1
ATOM 2044 O O . ASP A 1 239 ? -21.723 2.199 22.101 1.00 79.50 239 ASP A O 1
ATOM 2048 N N . ARG A 1 240 ? -21.413 0.719 20.442 1.00 85.19 240 ARG A N 1
ATOM 2049 C CA . ARG A 1 240 ? -22.658 -0.026 20.686 1.00 85.19 240 ARG A CA 1
ATOM 2050 C C . ARG A 1 240 ? -22.670 -0.697 22.056 1.00 85.19 240 ARG A C 1
ATOM 2052 O O . ARG A 1 240 ? -23.664 -0.577 22.769 1.00 85.19 240 ARG A O 1
ATOM 2059 N N . ILE A 1 241 ? -21.580 -1.363 22.435 1.00 79.38 241 ILE A N 1
ATOM 2060 C CA . ILE A 1 241 ? -21.455 -2.035 23.736 1.00 79.38 241 ILE A CA 1
ATOM 2061 C C . ILE A 1 241 ? -21.549 -1.012 24.870 1.00 79.38 241 ILE A C 1
ATOM 2063 O O . ILE A 1 241 ? -22.274 -1.233 25.838 1.00 79.38 241 ILE A O 1
ATOM 2067 N N . ILE A 1 242 ? -20.875 0.135 24.746 1.00 80.38 242 ILE A N 1
ATOM 2068 C CA . ILE A 1 242 ? -20.966 1.212 25.737 1.00 80.38 242 ILE A CA 1
ATOM 2069 C C . ILE A 1 242 ? -22.417 1.687 25.861 1.00 80.38 242 ILE A C 1
ATOM 2071 O O . ILE A 1 242 ? -22.915 1.779 26.978 1.00 80.38 242 ILE A O 1
ATOM 2075 N N . VAL A 1 243 ? -23.121 1.941 24.755 1.00 81.38 243 VAL A N 1
ATOM 2076 C CA . VAL A 1 243 ? -24.534 2.363 24.795 1.00 81.38 243 VAL A CA 1
ATOM 2077 C C . VAL A 1 243 ? -25.424 1.307 25.460 1.00 81.38 243 VAL A C 1
ATOM 2079 O O . VAL A 1 243 ? -26.250 1.661 26.299 1.00 81.38 243 VAL A O 1
ATOM 2082 N N . GLN A 1 244 ? -25.228 0.021 25.159 1.00 76.75 244 GLN A N 1
ATOM 2083 C CA . GLN A 1 244 ? -25.972 -1.069 25.801 1.00 76.75 244 GLN A CA 1
ATOM 2084 C C . GLN A 1 244 ? -25.711 -1.139 27.307 1.00 76.75 244 GLN A C 1
ATOM 2086 O O . GLN A 1 244 ? -26.654 -1.256 28.082 1.00 76.75 244 GLN A O 1
ATOM 2091 N N . ILE A 1 245 ? -24.457 -1.011 27.749 1.00 71.75 245 ILE A N 1
ATOM 2092 C CA . ILE A 1 245 ? -24.129 -0.967 29.182 1.00 71.75 245 ILE A CA 1
ATOM 2093 C C . ILE A 1 245 ? -24.848 0.208 29.859 1.00 71.75 245 ILE A C 1
ATOM 2095 O O . ILE A 1 245 ? -25.320 0.070 30.983 1.00 71.75 245 ILE A O 1
ATOM 2099 N N . TRP A 1 246 ? -24.972 1.353 29.181 1.00 66.44 246 TRP A N 1
ATOM 2100 C CA . TRP A 1 246 ? -25.680 2.517 29.717 1.00 66.44 246 TRP A CA 1
ATOM 2101 C C . TRP A 1 246 ? -27.200 2.354 29.747 1.00 66.44 246 TRP A C 1
ATOM 2103 O O . TRP A 1 246 ? -27.821 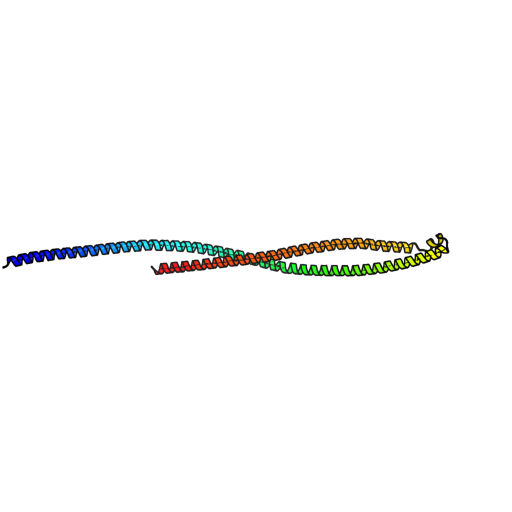2.971 30.599 1.00 66.44 246 TRP A O 1
ATOM 2113 N N . SER A 1 247 ? -27.805 1.529 28.885 1.00 68.50 247 SER A N 1
ATOM 2114 C CA . SER A 1 247 ? -29.254 1.276 28.934 1.00 68.50 247 SER A CA 1
ATOM 2115 C C . SER A 1 247 ? -29.693 0.381 30.100 1.00 68.50 247 SER A C 1
ATOM 2117 O O . SER A 1 247 ? -30.886 0.275 30.363 1.00 68.50 247 SER A O 1
ATOM 2119 N N . TYR A 1 248 ? -28.746 -0.279 30.777 1.00 59.31 248 TYR A N 1
ATOM 2120 C CA . TYR A 1 248 ? -29.000 -1.078 31.983 1.00 59.31 248 TYR A CA 1
ATOM 2121 C C . TYR A 1 248 ? -28.889 -0.270 33.292 1.00 59.31 248 TYR A C 1
ATOM 2123 O O . TYR A 1 248 ? -29.153 -0.826 34.360 1.00 59.31 248 TYR A O 1
ATOM 2131 N N . TYR A 1 249 ? -28.509 1.012 33.215 1.00 54.78 249 TYR A N 1
ATOM 2132 C CA . TYR A 1 249 ? -28.498 1.975 34.325 1.00 54.78 249 TYR A CA 1
ATOM 2133 C C . TYR A 1 249 ? -29.676 2.944 34.217 1.00 54.78 249 TYR A C 1
ATOM 2135 O O . TYR A 1 249 ? -30.184 3.336 35.291 1.00 54.78 249 TYR A O 1
#

Secondary structure (DSSP, 8-state):
-HHHHHHHHHHHHHHHHHHHHHHHHHHHHHHHHHHHHHHHHHHHHHHHHHHHHHHHHHHHHHHHHHHHHHHHHHHHHHHHHHHHHHHHHHHHHHHHHHHHHHHHHHHHHHHHHHHHHHHHHHHHHHHHHHHHHHHHHHHHHHHHHHHHTTS-HHHHTTTS-HHHHHHHHHHHHHHHHHHHHHHHHHHHHHHHHHHHHHHHHHHHHHHHHHHHHHHHHHHHHHHHHHHHHHHHHHHHHHHHHHHHHHHT-

Foldseek 3Di:
DVPVVVVVVVVVVVVVVVVVVVVVVVVVVVVVVVVVVVVVVVVVVVVVVVVLVVVLVVLVVVLVVLVVVLVVLVVVLVVLVVVLVVLVVVLVVLVVVLVVLVVVVVVLVVVVVVVVVVVVVVVVVVVVVVVVVVVVVVVVVVVVVVCVVPDDPVVVVVPPDPVVVVVVVVVVVVVVVVVVVVVVVVVVSVVVVVVSVVVSVVSVVVSVVSVVVSVVSVVVSVVSVVVSVVSVVSSVVSVVVSVVSVVVD

Sequence (249 aa):
MSKKYDLQRIKLNKIKSNLQSYIQLINFTILTERADNVQLKKQAIKSEAIIFKKQKDDIKNEKNVIVQENRKIKQEINIWEDKHHNLVKCAAETEPKVEANKDLANESDERLNGLKIDQKKRRRTIFKNLRKIYDFKSVIILEIVKKEQQMNFNKLMKTYSKVRFIQQIAKLYFIFIDKKLIKQFYSDLNEQVLFYQVEQNEQKLKRSEIKRLLYQLDNRLKDFKFQREILLVRVQDFDRIIVQIWSYY